Protein 4USL (pdb70)

Nearest PDB structures (foldseek):
  1juo-assembly1_A  TM=7.858E-01  e=6.262E-22  Homo sapiens
  5mra-assembly1_A  TM=7.494E-01  e=1.616E-20  Homo sapiens
  1gjy-assembly1_B  TM=7.623E-01  e=9.336E-20  Cricetulus griseus
  1k94-assembly1_B  TM=8.145E-01  e=3.346E-17  Homo sapiens
  1k95-assembly1_A  TM=8.035E-01  e=2.075E-15  Homo sapiens

Solvent-accessible surface area: 10512 Å² total; per-residue (Å²): 125,135,126,46,42,83,159,34,136,46,64,51,91,8,40,84,23,0,41,197,110,37,58,0,60,16,80,33,0,36,129,9,1,46,146,45,38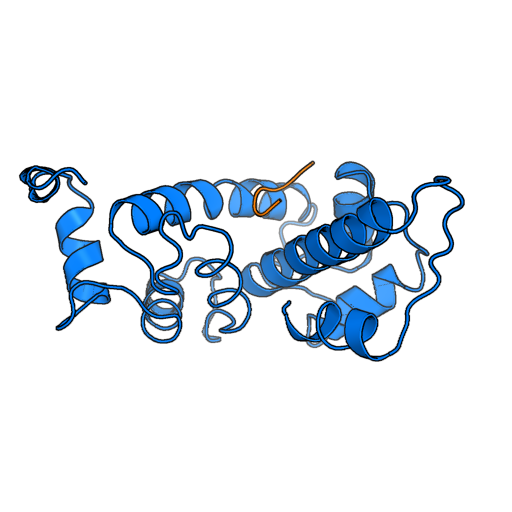,48,22,38,70,221,94,88,1,43,50,91,0,0,119,18,0,9,79,52,4,39,150,90,188,54,52,34,1,13,19,3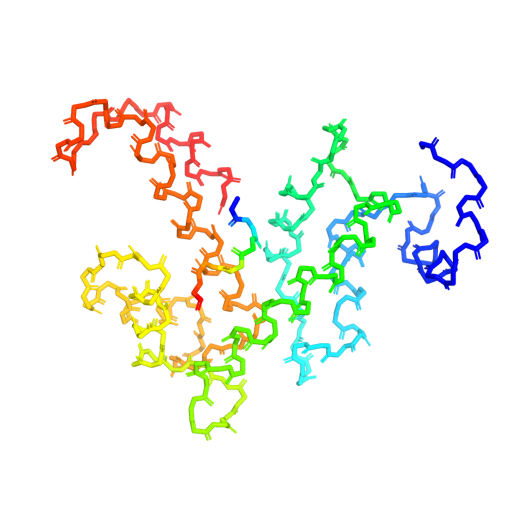3,10,0,82,36,0,45,56,0,4,89,21,3,68,131,14,2,102,66,27,8,109,96,210,65,46,26,0,24,16,115,13,0,69,142,0,2,72,74,31,47,20,186,61,57,86,124,28,3,58,60,38,0,126,154,27,25,146,100,2,94,0,32,2,1,18,0,0,3,1,3,1,60,23,101,20,52,52,10,17,70,129,163,79,14,126,72,162,124,54,94,24,140,67,89,160,116,46,94,65,120,10,52,145,74,56,62,42,105,35,60,55

InterPro domains:
  IPR002048 EF-hand domain [PF13499] (105-160)
  IPR002048 EF-hand domain [PF13833] (45-100)
  IPR002048 EF-hand domain [PS50222] (100-135)
  IPR002048 EF-hand domain [SM00054] (74-102)
  IPR002048 EF-hand domain [SM00054] (104-132)
  IPR011992 EF-hand domain pair [SSF47473] (33-197)
  IPR018247 EF-Hand 1, calcium-binding site [PS00018] (113-125)

B-factor: mean 27.56, std 10.33, range [14.31, 72.02]

Organism: Homo sapiens (NCBI:txid9606)

Structure (mmCIF, N/CA/C/O backbone):
data_4USL
#
_entry.id   4USL
#
_cell.length_a   52.369
_cell.length_b   111.580
_cell.length_c   60.479
_cell.angle_alpha   90.00
_cell.angle_beta   90.00
_cell.angle_gamma   90.00
#
_symmetry.space_group_name_H-M   'C 2 2 21'
#
loop_
_entity.id
_entity.type
_entity.pdbx_description
1 polymer SORCIN
2 polymer SORCIN
3 non-polymer 'CALCIUM ION'
4 non-polymer 'SULFATE ION'
5 non-polymer DI(HYDROXYETHYL)ETHER
6 water water
#
loop_
_atom_site.group_PDB
_atom_site.id
_atom_site.type_symbol
_atom_site.label_atom_id
_atom_site.label_alt_id
_atom_site.label_comp_id
_atom_site.label_asym_id
_atom_site.label_entity_id
_atom_site.label_seq_id
_atom_site.pdbx_PDB_ins_code
_atom_site.Cartn_x
_atom_site.Cartn_y
_atom_site.Cartn_z
_atom_site.occupancy
_atom_site.B_iso_or_equiv
_atom_site.auth_seq_id
_atom_site.auth_comp_id
_atom_site.auth_asym_id
_atom_site.auth_atom_id
_atom_site.pdbx_PDB_model_num
ATOM 1 N N . ALA A 1 26 ? 7.434 14.075 -44.516 1.00 47.06 26 ALA A N 1
ATOM 2 C CA . ALA A 1 26 ? 8.592 14.852 -45.076 1.00 44.70 26 ALA A CA 1
ATOM 3 C C . ALA A 1 26 ? 9.496 13.980 -45.947 1.00 42.75 26 ALA A C 1
ATOM 4 O O . ALA A 1 26 ? 9.753 14.306 -47.104 1.00 44.46 26 ALA A O 1
ATOM 6 N N . PHE A 1 27 ? 9.980 12.880 -45.368 1.00 40.40 27 PHE A N 1
ATOM 7 C CA . PHE A 1 27 ? 10.917 11.962 -46.025 1.00 38.07 27 PHE A CA 1
ATOM 8 C C . PHE A 1 27 ? 10.348 10.533 -46.014 1.00 39.81 27 PHE A C 1
ATOM 9 O O . PHE A 1 27 ? 10.614 9.765 -45.081 1.00 40.18 27 PHE A O 1
ATOM 17 N N . PRO A 1 28 ? 9.556 10.170 -47.047 1.00 40.55 28 PRO A N 1
ATOM 18 C CA . PRO A 1 28 ? 8.869 8.856 -47.063 1.00 39.97 28 PRO A CA 1
ATOM 19 C C . PRO A 1 28 ? 9.792 7.628 -46.908 1.00 39.35 28 PRO A C 1
ATOM 20 O O . PRO A 1 28 ? 9.373 6.601 -46.361 1.00 37.63 28 PRO A O 1
ATOM 24 N N . GLY A 1 29 ? 11.043 7.745 -47.344 1.00 36.00 29 GLY A N 1
ATOM 25 C CA . GLY A 1 29 ? 12.021 6.676 -47.171 1.00 35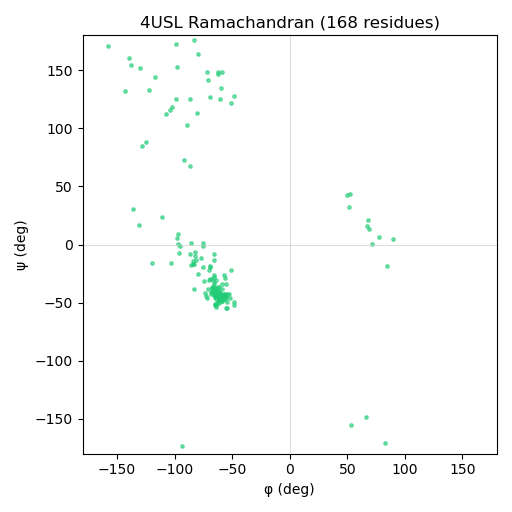.79 29 GLY A CA 1
ATOM 26 C C . GLY A 1 29 ? 12.590 6.523 -45.766 1.00 37.46 29 GLY A C 1
ATOM 27 O O . GLY A 1 29 ? 13.448 5.661 -45.541 1.00 35.46 29 GLY A O 1
ATOM 28 N N . GLN A 1 30 ? 12.128 7.353 -44.820 1.00 38.99 30 GLN A N 1
ATOM 29 C CA . GLN A 1 30 ? 12.574 7.249 -43.415 1.00 41.29 30 GLN A CA 1
ATOM 30 C C . GLN A 1 30 ? 12.144 5.966 -42.711 1.00 43.56 30 GLN A C 1
ATOM 31 O O . GLN A 1 30 ? 12.599 5.681 -41.598 1.00 46.03 30 GLN A O 1
ATOM 37 N N . THR A 1 31 ? 11.290 5.183 -43.368 1.00 43.66 31 THR A N 1
ATOM 38 C CA . THR A 1 31 ? 11.001 3.821 -42.927 1.00 43.38 31 THR A CA 1
ATOM 39 C C . THR A 1 31 ? 12.275 2.974 -42.690 1.00 46.36 31 THR A C 1
ATOM 40 O O . THR A 1 31 ? 12.239 2.001 -41.938 1.00 47.14 31 THR A O 1
ATOM 44 N N . GLN A 1 32 ? 13.398 3.356 -43.303 1.00 46.92 32 GLN A N 1
ATOM 45 C CA . GLN A 1 32 ? 14.669 2.627 -43.145 1.00 47.68 32 GLN A CA 1
ATOM 46 C C . GLN A 1 32 ? 15.470 3.032 -41.900 1.00 43.86 32 GLN A C 1
ATOM 47 O O . GLN A 1 32 ? 16.412 2.337 -41.509 1.00 39.89 32 GLN A O 1
ATOM 53 N N . ASP A 1 33 ? 15.100 4.154 -41.284 1.00 38.31 33 ASP A N 1
ATOM 54 C CA . ASP A 1 33 ? 15.699 4.573 -40.015 1.00 35.08 33 ASP A CA 1
ATOM 55 C C . ASP A 1 33 ? 15.459 3.493 -38.932 1.00 34.93 33 ASP A C 1
ATOM 56 O O . ASP A 1 33 ? 14.347 2.992 -38.809 1.00 32.91 33 ASP A O 1
ATOM 61 N N . PRO A 1 34 ? 16.493 3.132 -38.149 1.00 35.18 34 PRO A N 1
ATOM 62 C CA . PRO A 1 34 ? 16.330 2.099 -37.106 1.00 34.32 34 PRO A CA 1
ATOM 63 C C . PRO A 1 34 ? 15.251 2.367 -36.048 1.00 32.89 34 PRO A C 1
ATOM 64 O O . PRO A 1 34 ? 14.741 1.418 -35.473 1.00 34.04 34 PRO A O 1
ATOM 68 N N . LEU A 1 35 ? 14.929 3.641 -35.794 1.00 29.49 35 LEU A N 1
ATOM 69 C CA . LEU A 1 35 ? 13.920 4.040 -34.796 1.00 25.39 35 LEU A CA 1
ATOM 70 C C . LEU A 1 35 ? 12.503 3.941 -35.341 1.00 22.96 35 LEU A C 1
ATOM 71 O O . LEU A 1 35 ? 11.528 4.035 -34.587 1.00 21.93 35 LEU A O 1
ATOM 76 N N . TYR A 1 36 ? 12.375 3.799 -36.655 1.00 21.23 36 TYR A N 1
ATOM 77 C CA . TYR A 1 36 ? 11.080 3.863 -37.258 1.00 20.64 36 TYR A CA 1
ATOM 78 C C . TYR A 1 36 ? 10.116 2.801 -36.715 1.00 19.67 36 TYR A C 1
ATOM 79 O O . TYR A 1 36 ? 8.970 3.113 -36.448 1.00 18.64 36 TYR A O 1
ATOM 88 N N . GLY A 1 37 ? 10.570 1.550 -36.569 1.00 20.48 37 GLY A N 1
ATOM 89 C CA . GLY A 1 37 ? 9.658 0.515 -36.078 1.00 19.05 37 GLY A CA 1
ATOM 90 C C . GLY A 1 37 ? 9.029 0.823 -34.715 1.00 17.26 37 GLY A C 1
ATOM 91 O O . GLY A 1 37 ? 7.839 0.611 -34.464 1.00 18.69 37 GLY A O 1
ATOM 92 N N . TYR A 1 38 ? 9.862 1.332 -33.821 1.00 18.35 38 TYR A N 1
ATOM 93 C CA . TYR A 1 38 ? 9.470 1.692 -32.478 1.00 17.96 38 TYR A CA 1
ATOM 94 C C . TYR A 1 38 ? 8.477 2.843 -32.566 1.00 17.02 38 TYR A C 1
ATOM 95 O O . TYR A 1 38 ? 7.371 2.779 -31.984 1.00 15.71 38 TYR A O 1
ATOM 104 N N . PHE A 1 39 ? 8.848 3.890 -33.312 1.00 17.51 39 PHE A N 1
ATOM 105 C CA . PHE A 1 39 ? 7.902 4.989 -33.578 1.00 16.06 39 PHE A CA 1
ATOM 106 C C . PHE A 1 39 ? 6.536 4.466 -34.041 1.00 16.01 39 PHE A C 1
ATOM 107 O O . PHE A 1 39 ? 5.476 4.849 -33.513 1.00 14.91 39 PHE A O 1
ATOM 115 N N . ALA A 1 40 ? 6.546 3.613 -35.063 1.00 16.77 40 ALA A N 1
ATOM 116 C CA . ALA A 1 40 ? 5.286 3.134 -35.642 1.00 16.52 40 ALA A CA 1
ATOM 117 C C . ALA A 1 40 ? 4.428 2.334 -34.645 1.00 15.90 40 ALA A C 1
ATOM 118 O O . ALA A 1 40 ? 3.211 2.445 -34.660 1.00 16.03 40 ALA A O 1
ATOM 120 N N . ALA A 1 41 ? 5.065 1.548 -33.783 1.00 16.15 41 ALA A N 1
ATOM 121 C CA . ALA A 1 41 ? 4.350 0.794 -32.758 1.00 16.61 41 ALA A CA 1
ATOM 122 C C . ALA A 1 41 ? 3.670 1.696 -31.737 1.00 16.19 41 ALA A C 1
ATOM 123 O O . ALA A 1 41 ? 2.536 1.446 -31.302 1.00 18.37 41 ALA A O 1
ATOM 125 N N . VAL A 1 42 ? 4.378 2.751 -31.360 1.00 16.31 42 VAL A N 1
ATOM 126 C CA . VAL A 1 42 ? 3.838 3.731 -30.423 1.00 16.59 42 VAL A CA 1
ATOM 127 C C . VAL A 1 42 ? 2.700 4.513 -31.069 1.00 16.84 42 VAL A C 1
ATOM 128 O O . VAL A 1 42 ? 1.651 4.776 -30.436 1.00 17.93 42 VAL A O 1
ATOM 132 N N . ALA A 1 43 ? 2.897 4.892 -32.328 1.00 15.86 43 ALA A N 1
ATOM 133 C CA . ALA A 1 43 ? 1.923 5.713 -33.062 1.00 16.81 43 ALA A CA 1
ATOM 134 C C . ALA A 1 43 ? 0.630 4.991 -33.341 1.00 17.94 43 ALA A C 1
ATOM 135 O O . ALA A 1 43 ? -0.414 5.578 -33.306 1.00 18.32 43 ALA A O 1
ATOM 137 N N . GLY A 1 44 ? 0.714 3.709 -33.634 1.00 20.18 44 GLY A N 1
ATOM 138 C CA . GLY A 1 44 ? -0.487 2.950 -33.903 1.00 22.01 44 GLY A CA 1
ATOM 139 C C . GLY A 1 44 ? -1.189 3.396 -35.175 1.00 23.51 44 GLY A C 1
ATOM 140 O O . GLY A 1 44 ? -0.550 3.880 -36.121 1.00 21.39 44 GLY A O 1
ATOM 141 N N . GLN A 1 45 ? -2.515 3.273 -35.153 1.00 28.29 45 GLN A N 1
ATOM 142 C CA . GLN A 1 45 ? -3.364 3.299 -36.362 1.00 31.70 45 GLN A CA 1
ATOM 143 C C . GLN A 1 45 ? -3.269 4.554 -37.221 1.00 30.32 45 GLN A C 1
ATOM 144 O O . GLN A 1 45 ? -3.209 4.451 -38.445 1.00 30.45 45 GLN A O 1
ATOM 150 N N . ASP A 1 46 ? -3.263 5.731 -36.597 1.00 29.55 46 ASP A N 1
ATOM 151 C CA . ASP A 1 46 ? -3.209 6.982 -37.371 1.00 27.62 46 ASP A CA 1
ATOM 152 C C . ASP A 1 46 ? -1.812 7.458 -37.766 1.00 26.18 46 ASP A C 1
ATOM 153 O O . ASP A 1 46 ? -1.681 8.488 -38.406 1.00 26.58 46 ASP A O 1
ATOM 158 N N . GLY A 1 47 ? -0.771 6.705 -37.404 1.00 22.86 47 GLY A N 1
ATOM 159 C CA . GLY A 1 47 ? 0.595 7.024 -37.768 1.00 20.53 47 GLY A CA 1
ATOM 160 C C . GLY A 1 47 ? 1.175 8.278 -37.086 1.00 20.00 47 GLY A C 1
ATOM 161 O O . GLY A 1 47 ? 2.196 8.816 -37.517 1.00 20.59 47 GLY A O 1
ATOM 162 N N . GLN A 1 48 ? 0.494 8.762 -36.049 1.00 19.37 48 GLN A N 1
ATOM 163 C CA . GLN A 1 48 ? 0.947 9.919 -35.264 1.00 19.84 48 GLN A CA 1
ATOM 164 C C . GLN A 1 48 ? 0.903 9.563 -33.792 1.00 18.64 48 GLN A C 1
ATOM 165 O O . GLN A 1 48 ? 0.064 8.756 -33.354 1.00 17.28 48 GLN A O 1
ATOM 171 N N . ILE A 1 49 ? 1.770 10.206 -33.023 1.00 17.04 49 ILE A N 1
ATOM 172 C CA . ILE A 1 49 ? 1.812 9.974 -31.573 1.00 16.41 49 ILE A CA 1
ATOM 173 C C . ILE A 1 49 ? 1.044 11.095 -30.884 1.00 16.09 49 ILE A C 1
ATOM 174 O O . ILE A 1 49 ? 1.363 12.274 -31.063 1.00 19.05 49 ILE A O 1
ATOM 179 N N . ASP A 1 50 ? 0.061 10.730 -30.068 1.00 17.06 50 ASP A N 1
ATOM 180 C CA . ASP A 1 50 ? -0.604 11.709 -29.173 1.00 16.85 50 ASP A CA 1
ATOM 181 C C . ASP A 1 50 ? -0.014 11.617 -27.765 1.00 17.70 50 ASP A C 1
ATOM 182 O O . ASP A 1 50 ? 0.794 10.723 -27.485 1.00 16.47 50 ASP A O 1
ATOM 187 N N . ALA A 1 51 ? -0.386 12.534 -26.866 1.00 17.95 51 ALA A N 1
ATOM 188 C CA . ALA A 1 51 ? 0.282 12.576 -25.565 1.00 18.62 51 ALA A CA 1
ATOM 189 C C . ALA A 1 51 ? 0.004 11.330 -24.719 1.00 18.14 51 ALA A C 1
ATOM 190 O O . ALA A 1 51 ? 0.813 10.952 -23.900 1.00 17.13 51 ALA A O 1
ATOM 192 N N . ASP A 1 52 ? -1.129 10.680 -24.949 1.00 19.27 52 ASP A N 1
ATOM 193 C CA . ASP A 1 52 ? -1.484 9.472 -24.175 1.00 19.83 52 ASP A CA 1
ATOM 194 C C . ASP A 1 52 ? -0.607 8.335 -24.623 1.00 17.93 52 ASP A C 1
ATOM 195 O O . ASP A 1 52 ? -0.090 7.568 -23.798 1.00 16.46 52 ASP A O 1
ATOM 200 N N . GLU A 1 53 ? -0.447 8.208 -25.935 1.00 16.67 53 GLU A N 1
ATOM 201 C CA . GLU A 1 53 ? 0.492 7.228 -26.485 1.00 16.36 53 GLU A CA 1
ATOM 202 C C . GLU A 1 53 ? 1.929 7.474 -26.011 1.00 16.37 53 GLU A C 1
ATOM 203 O O . GLU A 1 53 ? 2.649 6.546 -25.654 1.00 16.52 53 GLU A O 1
ATOM 209 N N . LEU A 1 54 ? 2.353 8.743 -26.052 1.00 15.81 54 LEU A N 1
ATOM 210 C CA . LEU A 1 54 ? 3.658 9.125 -25.542 1.00 15.16 54 LEU A CA 1
ATOM 211 C C . LEU A 1 54 ? 3.844 8.781 -24.067 1.00 15.14 54 LEU A C 1
ATOM 212 O O . LEU A 1 54 ? 4.895 8.283 -23.690 1.00 15.12 54 LEU A O 1
ATOM 217 N N . GLN A 1 55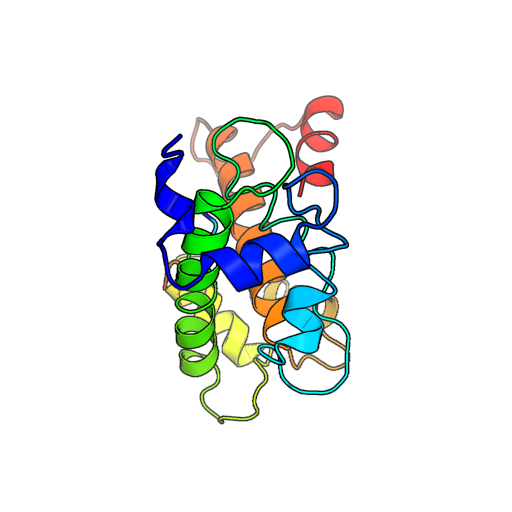 ? 2.830 9.063 -23.239 1.00 15.90 55 GLN A N 1
ATOM 218 C CA A GLN A 1 55 ? 2.843 8.736 -21.819 0.50 16.47 55 GLN A CA 1
ATOM 219 C CA B GLN A 1 55 ? 2.924 8.736 -21.823 0.50 15.95 55 GLN A CA 1
ATOM 220 C C . GLN A 1 55 ? 3.166 7.239 -21.628 1.00 16.47 55 GLN A C 1
ATOM 221 O O . GLN A 1 55 ? 4.076 6.855 -20.870 1.00 16.66 55 GLN A O 1
ATOM 232 N N . ARG A 1 56 ? 2.410 6.407 -22.330 1.00 18.26 56 ARG A N 1
ATOM 233 C CA . ARG A 1 56 ? 2.593 4.967 -22.231 1.00 19.78 56 ARG A CA 1
ATOM 234 C C . ARG A 1 56 ? 4.034 4.602 -22.652 1.00 18.00 56 ARG A C 1
ATOM 235 O O . ARG A 1 56 ? 4.731 3.869 -21.979 1.00 18.78 56 ARG A O 1
ATOM 243 N N . CYS A 1 57 ? 4.481 5.153 -23.772 1.00 17.66 57 CYS A N 1
ATOM 244 C CA . CYS A 1 57 ? 5.841 4.924 -24.274 1.00 17.14 57 CYS A CA 1
ATOM 245 C C . CYS A 1 57 ? 6.936 5.259 -23.257 1.00 17.17 57 CYS A C 1
ATOM 246 O O . CYS A 1 57 ? 7.823 4.466 -22.932 1.00 17.50 57 CYS A O 1
ATOM 249 N N . LEU A 1 58 ? 6.898 6.483 -22.747 1.00 17.00 58 LEU A N 1
ATOM 250 C CA . LEU A 1 58 ? 7.924 6.918 -21.840 1.00 16.12 58 LEU A CA 1
ATOM 251 C C . LEU A 1 58 ? 7.865 6.214 -20.500 1.00 16.10 58 LEU A C 1
ATOM 252 O O . LEU A 1 58 ? 8.911 6.009 -19.865 1.00 17.65 58 LEU A O 1
ATOM 257 N N . THR A 1 59 ? 6.672 5.808 -20.081 1.00 18.27 59 THR A N 1
ATOM 258 C CA . THR A 1 59 ? 6.504 5.008 -18.851 1.00 19.15 59 THR A CA 1
ATOM 259 C C . THR A 1 59 ? 7.189 3.646 -19.051 1.00 20.64 59 THR A C 1
ATOM 260 O O . THR A 1 59 ? 8.027 3.243 -18.245 1.00 20.92 59 THR A O 1
ATOM 264 N N . GLN A 1 60 ? 6.852 2.972 -20.142 1.00 23.54 60 GLN A N 1
ATOM 265 C CA . GLN A 1 60 ? 7.338 1.604 -20.394 1.00 26.01 60 GLN A CA 1
ATOM 266 C C . GLN A 1 60 ? 8.806 1.614 -20.837 1.00 26.41 60 GLN A C 1
ATOM 267 O O . GLN A 1 60 ? 9.506 0.591 -20.738 1.00 27.90 60 GLN A O 1
ATOM 273 N N . SER A 1 61 ? 9.298 2.760 -21.302 1.00 24.83 61 SER A N 1
ATOM 274 C CA . SER A 1 61 ? 10.738 2.932 -21.559 1.00 26.67 61 SER A CA 1
ATOM 275 C C . SER A 1 61 ? 11.561 2.956 -20.268 1.00 28.64 61 SER A C 1
ATOM 276 O O . SER A 1 61 ? 12.782 2.802 -20.309 1.00 28.86 61 SER A O 1
ATOM 279 N N . GLY A 1 62 ? 10.905 3.217 -19.136 1.00 29.18 62 GLY A N 1
ATOM 280 C CA . GLY A 1 62 ? 11.580 3.306 -17.830 1.00 31.12 62 GLY A CA 1
ATOM 281 C C . GLY A 1 62 ? 12.461 4.524 -17.568 1.00 36.96 62 GLY A C 1
ATOM 282 O O . GLY A 1 62 ? 13.031 4.639 -16.479 1.00 36.11 62 GLY A O 1
ATOM 283 N N . ILE A 1 63 ? 12.572 5.447 -18.525 1.00 40.31 63 ILE A N 1
ATOM 284 C CA . ILE A 1 63 ? 13.603 6.506 -18.436 1.00 43.54 63 ILE A CA 1
ATOM 285 C C . ILE A 1 63 ? 13.539 7.306 -17.142 1.00 45.02 63 ILE A C 1
ATOM 286 O O . ILE A 1 63 ? 14.568 7.733 -16.632 1.00 49.47 63 ILE A O 1
ATOM 291 N N . ALA A 1 64 ? 12.335 7.514 -16.622 1.00 46.61 64 ALA A N 1
ATOM 292 C CA . ALA A 1 64 ? 12.162 8.227 -15.366 1.00 48.37 64 ALA A CA 1
ATOM 293 C C . ALA A 1 64 ? 12.493 7.350 -14.154 1.00 49.71 64 ALA A C 1
ATOM 294 O O . ALA A 1 64 ? 12.588 7.858 -13.037 1.00 50.83 64 ALA A O 1
ATOM 296 N N . GLY A 1 65 ? 12.652 6.046 -14.380 1.00 49.74 65 GLY A N 1
ATOM 297 C CA . GLY A 1 65 ? 12.930 5.090 -13.311 1.00 54.83 65 GLY A CA 1
ATOM 298 C C . GLY A 1 65 ? 11.644 4.678 -12.629 1.00 57.65 65 GLY A C 1
ATOM 299 O O . GLY A 1 65 ? 10.557 4.984 -13.115 1.00 62.63 65 GLY A O 1
ATOM 300 N N . GLY A 1 66 ? 11.766 3.959 -11.518 1.00 59.14 66 GLY A N 1
ATOM 301 C CA . GLY A 1 66 ? 10.623 3.629 -10.656 1.00 60.02 66 GLY A CA 1
ATOM 302 C C . GLY A 1 66 ? 9.427 2.964 -11.323 1.00 58.37 66 GLY A C 1
ATOM 303 O O . GLY A 1 66 ? 9.556 2.313 -12.366 1.00 56.48 66 GLY A O 1
ATOM 304 N N . TYR A 1 67 ? 8.260 3.130 -10.703 1.00 55.0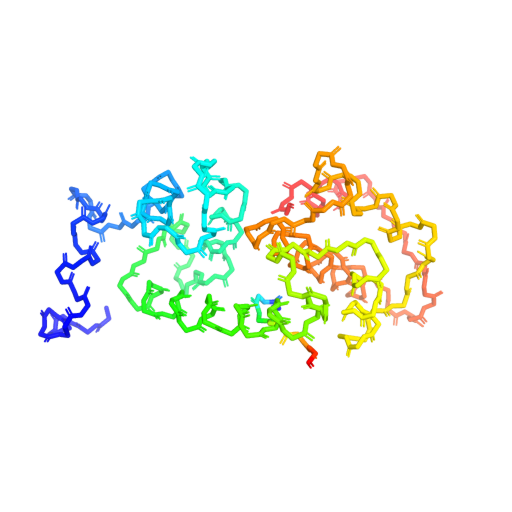8 67 TYR A N 1
ATOM 305 C CA . TYR A 1 67 ? 7.023 2.523 -11.190 1.00 53.26 67 TYR A CA 1
ATOM 306 C C . TYR A 1 67 ? 5.927 3.539 -11.545 1.00 51.41 67 TYR A C 1
ATOM 307 O O . TYR A 1 67 ? 4.972 3.197 -12.247 1.00 53.99 67 TYR A O 1
ATOM 316 N N . LYS A 1 68 ? 6.063 4.7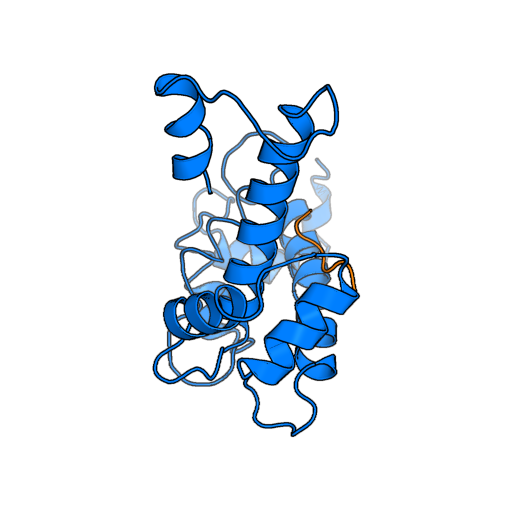81 -11.081 1.00 48.55 68 LYS A N 1
ATOM 317 C CA . LYS A 1 68 ? 5.064 5.812 -11.372 1.00 43.44 68 LYS A CA 1
ATOM 318 C C . LYS A 1 68 ? 4.981 6.077 -12.867 1.00 37.58 68 LYS A C 1
ATOM 319 O O . LYS A 1 68 ? 5.979 5.958 -13.567 1.00 37.43 68 LYS A O 1
ATOM 325 N N . PRO A 1 69 ? 3.789 6.438 -13.364 1.00 32.97 69 PRO A N 1
ATOM 326 C CA . PRO A 1 69 ? 3.693 6.850 -14.758 1.00 28.20 69 PRO A CA 1
ATOM 327 C C . PRO A 1 69 ? 4.597 8.063 -15.046 1.00 26.25 69 PRO A C 1
ATOM 328 O O . PRO A 1 69 ? 4.848 8.884 -14.152 1.00 25.79 69 PRO A O 1
ATOM 332 N N . PHE A 1 70 ? 5.107 8.146 -16.271 1.00 21.96 70 PHE A N 1
ATOM 333 C CA . PHE A 1 70 ? 5.814 9.338 -16.711 1.00 19.06 70 PHE A CA 1
ATOM 334 C C . PHE A 1 70 ? 4.761 10.434 -16.820 1.00 18.95 70 PHE A C 1
ATOM 335 O O . PHE A 1 70 ? 3.802 10.249 -17.514 1.00 19.23 70 PHE A O 1
ATOM 343 N N . ASN A 1 71 ? 4.979 11.582 -16.184 1.00 17.88 71 ASN A N 1
ATOM 344 C CA . ASN A 1 71 ? 3.963 12.650 -16.070 1.00 20.80 71 ASN A CA 1
ATOM 345 C C . ASN A 1 71 ? 3.364 13.013 -17.426 1.00 18.29 71 ASN A C 1
ATOM 346 O O . ASN A 1 71 ? 4.113 13.349 -18.357 1.00 16.82 71 ASN A O 1
ATOM 351 N N . LEU A 1 72 ? 2.041 12.891 -17.553 1.00 18.74 72 LEU A N 1
ATOM 352 C CA . LEU A 1 72 ? 1.325 13.268 -18.784 1.00 17.37 72 LEU A CA 1
ATOM 353 C C . LEU A 1 72 ? 1.522 14.735 -19.145 1.00 17.27 72 LEU A C 1
ATOM 354 O O . LEU A 1 72 ? 1.632 15.076 -20.310 1.00 16.32 72 LEU A O 1
ATOM 359 N N . GLU A 1 73 ? 1.550 15.620 -18.154 1.00 18.34 73 GLU A N 1
ATOM 360 C CA A GLU A 1 73 ? 1.807 17.020 -18.463 0.50 18.36 73 GLU A CA 1
ATOM 361 C CA B GLU A 1 73 ? 1.864 17.028 -18.384 0.50 19.03 73 GLU A CA 1
ATOM 362 C C . GLU A 1 73 ? 3.177 17.231 -19.142 1.00 17.94 73 GLU A C 1
ATOM 363 O O . GLU A 1 73 ? 3.281 18.054 -20.038 1.00 17.04 73 GLU A O 1
ATOM 374 N N . THR A 1 74 ? 4.220 16.503 -18.734 1.00 18.16 74 THR A N 1
ATOM 375 C CA . THR A 1 74 ? 5.485 16.562 -19.436 1.00 17.40 74 THR A CA 1
ATOM 376 C C . THR A 1 74 ? 5.337 16.105 -20.902 1.00 16.39 74 THR A C 1
ATOM 377 O O . THR A 1 74 ? 5.889 16.710 -21.816 1.00 16.00 74 THR A O 1
ATOM 381 N N . CYS A 1 75 ? 4.567 15.034 -21.126 1.00 15.02 75 CYS A N 1
ATOM 382 C CA . CYS A 1 75 ? 4.293 14.551 -22.487 1.00 14.95 75 CYS A CA 1
ATOM 383 C C . CYS A 1 75 ? 3.550 15.601 -23.344 1.00 14.86 75 CYS A C 1
ATOM 384 O O . CYS A 1 75 ? 3.889 15.826 -24.514 1.00 14.99 75 CYS A O 1
ATOM 387 N N . ARG A 1 76 ? 2.595 16.276 -22.736 1.00 14.76 76 ARG A N 1
ATOM 388 C CA . ARG A 1 76 ? 1.821 17.297 -23.451 1.00 16.30 76 ARG A CA 1
ATOM 389 C C . ARG A 1 76 ? 2.701 18.484 -23.807 1.00 16.61 76 ARG A C 1
ATOM 390 O O . ARG A 1 76 ? 2.575 19.020 -24.909 1.00 17.97 76 ARG A O 1
ATOM 398 N N . LEU A 1 77 ? 3.575 18.886 -22.887 1.00 17.84 77 LEU A N 1
ATOM 399 C CA . LEU A 1 77 ? 4.529 19.986 -23.149 1.00 19.86 77 LEU A CA 1
ATOM 400 C C . LEU A 1 77 ? 5.484 19.624 -24.280 1.00 18.82 77 LEU A C 1
ATOM 401 O O . LEU A 1 77 ? 5.755 20.450 -25.186 1.00 20.21 77 LEU A O 1
ATOM 406 N N . MET A 1 78 ? 5.971 18.378 -24.274 1.00 18.48 78 MET A N 1
ATOM 407 C CA A MET A 1 78 ? 6.892 17.921 -25.312 0.50 19.39 78 MET A CA 1
ATOM 408 C CA B MET A 1 78 ? 6.906 17.923 -25.304 0.50 20.93 78 MET A CA 1
ATOM 409 C C . MET A 1 78 ? 6.255 17.853 -26.693 1.00 19.82 78 MET A C 1
ATOM 410 O O . MET A 1 78 ? 6.860 18.300 -27.676 1.00 20.19 78 MET A O 1
ATOM 419 N N . VAL A 1 79 ? 5.050 17.287 -26.786 1.00 18.28 79 VAL A N 1
ATOM 420 C CA . VAL A 1 79 ? 4.305 17.223 -28.050 1.00 19.18 79 VAL A CA 1
ATOM 421 C C . VAL A 1 79 ? 4.108 18.651 -28.595 1.00 21.47 79 VAL A C 1
ATOM 422 O O . VAL A 1 79 ? 4.322 18.911 -29.794 1.00 21.53 79 VAL A O 1
ATOM 426 N N . SER A 1 80 ? 3.764 19.567 -27.704 1.00 20.56 80 SER A N 1
ATOM 427 C CA A SER A 1 80 ? 3.473 20.942 -28.106 0.50 22.44 80 SER A CA 1
ATOM 428 C CA B SER A 1 80 ? 3.467 20.949 -28.088 0.50 22.39 80 SER A CA 1
ATOM 429 C C . SER A 1 80 ? 4.724 21.666 -28.574 1.00 22.03 80 SER A C 1
ATOM 430 O O . SER A 1 80 ? 4.719 22.340 -29.625 1.00 23.72 80 SER A O 1
ATOM 435 N N . MET A 1 81 ? 5.791 21.520 -27.822 1.00 22.36 81 MET A N 1
ATOM 436 C CA . MET A 1 81 ? 6.981 22.283 -28.088 1.00 25.46 81 MET A CA 1
ATOM 437 C C . MET A 1 81 ? 7.847 21.775 -29.205 1.00 23.19 81 MET A C 1
ATOM 438 O O . MET A 1 81 ? 8.532 22.575 -29.819 1.00 21.90 81 MET A O 1
ATOM 443 N N . LEU A 1 82 ? 7.768 20.478 -29.499 1.00 19.53 82 LEU A N 1
ATOM 444 C CA . LEU A 1 82 ? 8.478 19.895 -30.627 1.00 17.94 82 LEU A CA 1
ATOM 445 C C . LEU A 1 82 ? 7.736 19.954 -31.959 1.00 16.95 82 LEU A C 1
ATOM 446 O O . LEU A 1 82 ? 8.301 19.620 -33.014 1.00 17.04 82 LEU A O 1
ATOM 451 N N . ASP A 1 83 ? 6.483 20.371 -31.914 1.00 18.09 83 ASP A N 1
ATOM 452 C CA . ASP A 1 83 ? 5.584 20.339 -33.068 1.00 18.43 83 ASP A CA 1
ATOM 453 C C . ASP A 1 83 ? 6.160 21.220 -34.200 1.00 18.97 83 ASP A C 1
ATOM 454 O O . ASP A 1 83 ? 6.464 22.390 -33.961 1.00 18.94 83 ASP A O 1
ATOM 459 N N . ARG A 1 84 ? 6.322 20.646 -35.381 1.00 19.24 84 ARG A N 1
ATOM 460 C CA . ARG A 1 84 ? 6.905 21.368 -36.519 1.00 19.01 84 ARG A CA 1
ATOM 461 C C . ARG A 1 84 ? 5.890 21.806 -37.529 1.00 21.65 84 ARG A C 1
ATOM 462 O O . ARG A 1 84 ? 6.224 22.652 -38.372 1.00 21.06 84 ARG A O 1
ATOM 470 N N . ASP A 1 85 ? 4.680 21.246 -37.470 1.00 23.02 85 ASP A N 1
ATOM 471 C CA . ASP A 1 85 ? 3.702 21.423 -38.528 1.00 24.85 85 ASP A CA 1
ATOM 472 C C . ASP A 1 85 ? 2.342 21.838 -38.000 1.00 25.27 85 ASP A C 1
ATOM 473 O O . ASP A 1 85 ? 1.342 21.707 -38.703 1.00 29.26 85 ASP A O 1
ATOM 478 N N . MET A 1 86 ? 2.311 22.315 -36.764 1.00 27.04 86 MET A N 1
ATOM 479 C CA . MET A 1 86 ? 1.079 22.678 -36.080 1.00 29.25 86 MET A CA 1
ATOM 480 C C . MET A 1 86 ? 0.021 21.566 -36.124 1.00 29.54 86 MET A C 1
ATOM 481 O O . MET A 1 86 ? -1.167 21.858 -36.139 1.00 30.92 86 MET A O 1
ATOM 486 N N . SER A 1 87 ? 0.442 20.298 -36.129 1.00 26.94 87 SER A N 1
ATOM 487 C CA . SER A 1 87 ? -0.518 19.187 -36.151 1.00 24.39 87 SER A CA 1
ATOM 488 C C . SER A 1 87 ? -1.063 18.825 -34.773 1.00 25.46 87 SER A C 1
ATOM 489 O O . SER A 1 87 ? -2.057 18.122 -34.701 1.00 26.09 87 SER A O 1
ATOM 492 N N . GLY A 1 88 ? -0.402 19.264 -33.700 1.00 23.16 88 GLY A N 1
ATOM 493 C CA . GLY A 1 88 ? -0.773 18.918 -32.321 1.00 23.13 88 GLY A CA 1
ATOM 494 C C . GLY A 1 88 ? -0.574 17.443 -31.959 1.00 21.98 88 GLY A C 1
ATOM 495 O O . GLY A 1 88 ? -1.107 16.950 -30.954 1.00 23.32 88 GLY A O 1
ATOM 496 N N . THR A 1 89 ? 0.203 16.768 -32.796 1.00 21.61 89 THR A N 1
ATOM 497 C CA . THR A 1 89 ? 0.546 15.365 -32.654 1.00 21.32 89 THR A CA 1
ATOM 498 C C . THR A 1 89 ? 1.998 15.235 -33.032 1.00 20.31 89 THR A C 1
ATOM 499 O O . THR A 1 89 ? 2.528 16.083 -33.753 1.00 18.47 89 THR A O 1
ATOM 503 N N . MET A 1 90 ? 2.629 14.141 -32.608 1.00 18.84 90 MET A N 1
ATOM 504 C CA . MET A 1 90 ? 4.040 13.906 -32.845 1.00 18.39 90 MET A CA 1
ATOM 505 C C . MET A 1 90 ? 4.326 12.906 -33.979 1.00 18.86 90 MET A C 1
ATOM 506 O O . MET A 1 90 ? 3.950 11.711 -33.904 1.00 18.10 90 MET A O 1
ATOM 511 N N . GLY A 1 91 ? 5.005 13.364 -35.019 1.00 17.54 91 GLY A N 1
ATOM 512 C CA . GLY A 1 91 ? 5.423 12.493 -36.108 1.00 18.59 91 GLY A CA 1
ATOM 513 C C . GLY A 1 91 ? 6.811 11.947 -35.946 1.00 17.05 91 GLY A C 1
ATOM 514 O O . GLY A 1 91 ? 7.450 12.129 -34.907 1.00 16.98 91 GLY A O 1
ATOM 515 N N . PHE A 1 92 ? 7.313 11.249 -36.960 1.00 17.39 92 PHE A N 1
ATOM 516 C CA . PHE A 1 92 ? 8.552 10.551 -36.775 1.00 17.27 92 PHE A CA 1
ATOM 517 C C . PHE A 1 92 ? 9.762 11.484 -36.523 1.00 17.20 92 PHE A C 1
ATOM 518 O O . PHE A 1 92 ? 10.568 11.213 -35.677 1.00 18.27 92 PHE A O 1
ATOM 526 N N . ASN A 1 93 ? 9.914 12.563 -37.278 1.00 18.40 93 ASN A N 1
ATOM 527 C CA . ASN A 1 93 ? 11.070 13.450 -37.045 1.00 18.51 93 ASN A CA 1
ATOM 528 C C . ASN A 1 93 ? 11.000 14.144 -35.690 1.00 17.06 93 ASN A C 1
ATOM 529 O O . ASN A 1 93 ? 12.040 14.373 -35.058 1.00 17.62 93 ASN A O 1
ATOM 534 N N . GLU A 1 94 ? 9.775 14.457 -35.261 1.00 17.11 94 GLU A N 1
ATOM 535 C CA . GLU A 1 94 ? 9.523 15.044 -33.936 1.00 16.49 94 GLU A CA 1
ATOM 536 C C . GLU A 1 94 ? 9.861 14.033 -32.817 1.00 16.71 94 GLU A C 1
ATOM 537 O O . GLU A 1 94 ? 10.420 14.397 -31.777 1.00 17.26 94 GLU A O 1
ATOM 543 N N . PHE A 1 95 ? 9.545 12.759 -33.053 1.00 16.20 95 PHE A N 1
ATOM 544 C CA . PHE A 1 95 ? 9.872 11.674 -32.125 1.00 17.13 95 PHE A CA 1
ATOM 545 C C . PHE A 1 95 ? 11.353 11.431 -32.054 1.00 16.35 95 PHE A C 1
ATOM 546 O O . PHE A 1 95 ? 11.901 11.236 -30.981 1.00 16.17 95 PHE A O 1
ATOM 554 N N . LYS A 1 96 ? 12.030 11.482 -33.206 1.00 19.27 96 LYS A N 1
ATOM 555 C CA . LYS A 1 96 ? 13.485 11.436 -33.204 1.00 19.81 96 LYS A CA 1
ATOM 556 C C . LYS A 1 96 ? 14.109 12.560 -32.373 1.00 18.83 96 LYS A C 1
ATOM 557 O O . LYS A 1 96 ? 15.045 12.316 -31.590 1.00 18.33 96 LYS A O 1
ATOM 563 N N . GLU A 1 97 ? 13.588 13.779 -32.536 1.00 17.60 97 GLU A N 1
ATOM 564 C CA . GLU A 1 97 ? 14.104 14.903 -31.771 1.00 17.45 97 GLU A CA 1
ATOM 565 C C . GLU A 1 97 ? 13.809 14.728 -30.291 1.00 16.93 97 GLU A C 1
ATOM 566 O O . GLU A 1 97 ? 14.654 15.057 -29.441 1.00 16.98 97 GLU A O 1
ATOM 572 N N . LEU A 1 98 ? 12.640 14.171 -29.982 1.00 16.60 98 LEU A N 1
ATOM 573 C CA . LEU A 1 98 ? 12.238 13.971 -28.592 1.00 17.12 98 LEU A CA 1
ATOM 574 C C . LEU A 1 98 ? 13.346 13.234 -27.863 1.00 16.09 98 LEU A C 1
ATOM 575 O O . LEU A 1 98 ? 13.728 13.614 -26.756 1.00 15.76 98 LEU A O 1
ATOM 580 N N . TRP A 1 99 ? 13.886 12.169 -28.460 1.00 17.00 99 TRP A N 1
ATOM 581 C CA . TRP A 1 99 ? 14.901 11.393 -27.739 1.00 16.85 99 TRP A CA 1
ATOM 582 C C . TRP A 1 99 ? 16.180 12.145 -27.451 1.00 17.12 99 TRP A C 1
ATOM 583 O O . TRP A 1 99 ? 16.785 11.975 -26.381 1.00 17.94 99 TRP A O 1
ATOM 594 N N . ALA A 1 100 ? 16.592 12.972 -28.401 1.00 17.60 100 ALA A N 1
ATOM 595 C CA . ALA A 1 100 ? 17.755 13.836 -28.196 1.00 19.02 100 ALA A CA 1
ATOM 596 C C . ALA A 1 100 ? 17.490 14.835 -27.059 1.00 18.80 100 ALA A C 1
ATOM 597 O O . ALA A 1 100 ? 18.353 15.049 -26.198 1.00 19.69 100 ALA A O 1
ATOM 599 N N . VAL A 1 101 ? 16.298 15.417 -27.049 1.00 19.61 101 VAL A N 1
ATOM 600 C CA . VAL A 1 101 ? 15.879 16.339 -25.988 1.00 19.17 101 VAL A CA 1
ATOM 601 C C . VAL A 1 101 ? 15.828 15.646 -24.619 1.00 19.13 101 VAL A C 1
ATOM 602 O O . VAL A 1 101 ? 16.280 16.190 -23.610 1.00 18.56 101 VAL A O 1
ATOM 606 N N . LEU A 1 102 ? 15.272 14.442 -24.560 1.00 19.27 102 LEU A N 1
ATOM 607 C CA . LEU A 1 102 ? 15.241 13.709 -23.296 1.00 19.81 102 LEU A CA 1
ATOM 608 C C . LEU A 1 102 ? 16.647 13.380 -22.829 1.00 19.71 102 LEU A C 1
ATOM 609 O O . LEU A 1 102 ? 16.944 13.432 -21.631 1.00 20.39 102 LEU A O 1
ATOM 614 N N . ASN A 1 103 ? 17.530 13.036 -23.765 1.00 21.33 103 ASN A N 1
ATOM 615 C CA A ASN A 1 103 ? 18.907 12.740 -23.403 0.50 21.87 103 ASN A CA 1
ATOM 616 C CA B ASN A 1 103 ? 18.932 12.760 -23.436 0.50 22.40 103 ASN A CA 1
ATOM 617 C C . ASN A 1 103 ? 19.594 13.977 -22.812 1.00 21.25 103 ASN A C 1
ATOM 618 O O . ASN A 1 103 ? 20.337 13.878 -21.815 1.00 22.21 103 ASN A O 1
ATOM 627 N N . GLY A 1 104 ? 19.332 15.132 -23.398 1.00 21.00 104 GLY A N 1
ATOM 628 C CA . GLY A 1 104 ? 19.857 16.385 -22.868 1.00 21.77 104 GLY A CA 1
ATOM 629 C C . GLY A 1 104 ? 19.353 16.682 -21.463 1.00 20.90 104 GLY A C 1
ATOM 630 O O . GLY A 1 104 ? 20.137 17.047 -20.567 1.00 22.71 104 GLY A O 1
ATOM 631 N N . TRP A 1 105 ? 18.053 16.529 -21.248 1.00 20.34 105 TRP A N 1
ATOM 632 C CA . TRP A 1 105 ? 17.482 16.724 -19.917 1.00 19.97 105 TRP A CA 1
ATOM 633 C C . TRP A 1 105 ? 18.035 15.736 -18.909 1.00 22.29 105 TRP A C 1
ATOM 634 O O . TRP A 1 105 ? 18.259 16.084 -17.730 1.00 22.71 105 TRP A O 1
ATOM 645 N N . ARG A 1 106 ? 18.230 14.491 -19.334 1.00 22.43 106 ARG A N 1
ATOM 646 C CA . ARG A 1 106 ? 18.777 13.476 -18.419 1.00 24.67 106 ARG A CA 1
ATOM 647 C C . ARG A 1 106 ? 20.169 13.899 -17.930 1.00 24.40 106 ARG A C 1
ATOM 648 O O . ARG A 1 106 ? 20.468 13.825 -16.735 1.00 25.35 106 ARG A O 1
ATOM 656 N N . GLN A 1 107 ? 20.997 14.362 -18.847 1.00 25.87 107 GLN A N 1
ATOM 657 C CA . GLN A 1 107 ? 22.319 14.856 -18.480 1.00 28.11 107 GLN A CA 1
ATOM 658 C C . GLN A 1 107 ? 22.239 16.052 -17.520 1.00 27.79 107 GLN A C 1
ATOM 659 O O . GLN A 1 107 ? 23.018 16.153 -16.565 1.00 28.52 107 GLN A O 1
ATOM 665 N N . HIS A 1 108 ? 21.313 16.958 -17.804 1.00 25.01 108 HIS A N 1
ATOM 666 C CA . HIS A 1 108 ? 21.118 18.146 -16.984 1.00 24.62 108 HIS A CA 1
ATOM 667 C C . HIS A 1 108 ? 20.652 17.741 -15.585 1.00 24.21 108 HIS A C 1
ATOM 668 O O . HIS A 1 108 ? 21.179 18.244 -14.601 1.00 25.20 108 HIS A O 1
ATOM 675 N N . PHE A 1 109 ? 19.736 16.777 -15.516 1.00 23.25 109 PHE A N 1
ATOM 676 C CA . PHE A 1 109 ? 19.207 16.249 -14.238 1.00 23.05 109 PHE A CA 1
ATOM 677 C C . PHE A 1 109 ? 20.290 15.565 -13.403 1.00 24.61 109 PHE A C 1
ATOM 678 O O . PHE A 1 109 ? 20.476 15.892 -12.224 1.00 26.20 109 PHE A O 1
ATOM 686 N N . ILE A 1 110 ? 20.983 14.608 -14.015 1.00 25.77 110 ILE A N 1
ATOM 687 C CA . ILE A 1 110 ? 22.066 13.897 -13.356 1.00 26.73 110 ILE A CA 1
ATOM 688 C C . ILE A 1 110 ? 23.062 14.918 -12.790 1.00 27.14 110 ILE A C 1
ATOM 689 O O . ILE A 1 110 ? 23.498 14.798 -11.632 1.00 28.36 110 ILE A O 1
ATOM 694 N N . SER A 1 111 ? 23.366 15.944 -13.576 1.00 27.28 111 SER A N 1
ATOM 695 C CA . SER A 1 111 ? 24.371 16.934 -13.176 1.00 28.55 111 SER A CA 1
ATOM 696 C C . SER A 1 111 ? 24.018 17.801 -11.966 1.00 28.08 111 SER A C 1
ATOM 697 O O . SER A 1 111 ? 24.925 18.317 -11.284 1.00 27.87 111 SER A O 1
ATOM 700 N N . PHE A 1 112 ? 22.734 18.024 -11.727 1.00 26.83 112 PHE A N 1
ATOM 701 C CA . PHE A 1 112 ? 22.322 18.782 -10.535 1.00 25.61 112 PHE A CA 1
ATOM 702 C C . PHE A 1 112 ? 21.932 17.906 -9.352 1.00 25.89 112 PHE A C 1
ATOM 703 O O . PHE A 1 112 ? 21.781 18.409 -8.236 1.00 23.61 112 PHE A O 1
ATOM 711 N N . ASP A 1 113 ? 21.868 16.589 -9.587 1.00 26.12 113 ASP A N 1
ATOM 712 C CA . ASP A 1 113 ? 21.614 15.595 -8.557 1.00 28.95 113 ASP A CA 1
ATOM 713 C C . ASP A 1 113 ? 22.934 15.210 -7.913 1.00 31.42 113 ASP A C 1
ATOM 714 O O . ASP A 1 113 ? 23.394 14.077 -8.052 1.00 31.59 113 ASP A O 1
ATOM 719 N N . THR A 1 114 ? 23.534 16.157 -7.201 1.00 31.44 114 THR A N 1
ATOM 720 C CA . THR A 1 114 ? 24.906 16.011 -6.729 1.00 32.80 114 THR A CA 1
ATOM 721 C C . THR A 1 114 ? 25.091 14.969 -5.638 1.00 33.29 114 THR A C 1
ATOM 722 O O . THR A 1 114 ? 26.206 14.511 -5.433 1.00 33.82 114 THR A O 1
ATOM 726 N N . ASP A 1 115 ? 24.023 14.562 -4.959 1.00 34.49 115 ASP A N 1
ATOM 727 C CA . ASP A 1 115 ? 24.129 13.441 -4.011 1.00 34.51 115 ASP A CA 1
ATOM 728 C C . ASP A 1 115 ? 23.687 12.101 -4.642 1.00 37.17 115 ASP A C 1
ATOM 729 O O . ASP A 1 115 ? 23.542 11.096 -3.946 1.00 37.05 115 ASP A O 1
ATOM 734 N N . ARG A 1 116 ? 23.469 12.097 -5.959 1.00 36.63 116 ARG A N 1
ATOM 735 C CA . ARG A 1 116 ? 23.072 10.887 -6.698 1.00 36.87 116 ARG A CA 1
ATOM 736 C C . ARG A 1 116 ? 21.895 10.111 -6.078 1.00 35.09 116 ARG A C 1
ATOM 737 O O . ARG A 1 116 ? 21.901 8.884 -6.038 1.00 36.47 116 ARG A O 1
ATOM 745 N N . SER A 1 117 ? 20.876 10.837 -5.627 1.00 31.07 117 SER A N 1
ATOM 746 C CA . SER A 1 117 ? 19.674 10.235 -5.041 1.00 30.89 117 SER A CA 1
ATOM 747 C C . SER A 1 117 ? 18.668 9.781 -6.104 1.00 30.83 117 SER A C 1
ATOM 748 O O . SER A 1 117 ? 17.689 9.112 -5.777 1.00 32.02 117 SER A O 1
ATOM 751 N N . GLY A 1 118 ? 18.898 10.161 -7.360 1.00 31.14 118 GLY A N 1
ATOM 752 C CA . GLY A 1 118 ? 17.932 9.939 -8.436 1.00 30.48 118 GLY A CA 1
ATOM 753 C C . GLY A 1 118 ? 16.788 10.929 -8.415 1.00 29.21 118 GLY A C 1
ATOM 754 O O . GLY A 1 118 ? 15.824 10.791 -9.177 1.00 29.44 118 GLY A O 1
ATOM 755 N N . THR A 1 119 ? 16.892 11.915 -7.523 1.00 27.65 119 THR A N 1
ATOM 756 C CA . THR A 1 119 ? 15.933 13.012 -7.398 1.00 26.32 119 THR A CA 1
ATOM 757 C C . THR A 1 119 ? 16.689 14.329 -7.183 1.00 25.24 119 THR A C 1
ATOM 758 O O . THR A 1 119 ? 17.841 14.354 -6.670 1.00 22.26 119 THR A O 1
ATOM 762 N N . VAL A 1 120 ? 16.022 15.406 -7.571 1.00 23.71 120 VAL A N 1
ATOM 763 C CA . VAL A 1 120 ? 16.509 16.778 -7.392 1.00 22.53 120 VAL A CA 1
ATOM 764 C C . VAL A 1 120 ? 15.741 17.382 -6.228 1.00 23.21 120 VAL A C 1
ATOM 765 O O . VAL A 1 120 ? 14.522 17.599 -6.311 1.00 21.97 120 VAL A O 1
ATOM 769 N N . ASP A 1 121 ? 16.458 17.696 -5.151 1.00 22.31 121 ASP A N 1
ATOM 770 C CA . ASP A 1 121 ? 15.842 18.346 -4.005 1.00 21.98 121 ASP A CA 1
ATOM 771 C C . ASP A 1 121 ? 15.741 19.883 -4.190 1.00 20.98 121 ASP A C 1
ATOM 772 O O . ASP A 1 121 ? 16.215 20.445 -5.199 1.00 19.57 121 ASP A O 1
ATOM 777 N N . PRO A 1 122 ? 15.116 20.582 -3.240 1.00 20.01 122 PRO A N 1
ATOM 778 C CA . PRO A 1 122 ? 14.906 22.013 -3.453 1.00 20.50 122 PRO A CA 1
ATOM 779 C C . PRO A 1 122 ? 16.196 22.827 -3.532 1.00 20.83 122 PRO A C 1
ATOM 780 O O . PRO A 1 122 ? 16.253 23.817 -4.263 1.00 20.96 122 PRO A O 1
ATOM 784 N N . GLN A 1 123 ? 17.244 22.389 -2.823 1.00 22.70 123 GLN A N 1
ATOM 785 C CA . GLN A 1 123 ? 18.518 23.093 -2.839 1.00 22.81 123 GLN A CA 1
ATOM 786 C C . GLN A 1 123 ? 19.204 22.844 -4.195 1.00 21.04 123 GLN A C 1
ATOM 787 O O . GLN A 1 123 ? 19.723 23.776 -4.826 1.00 19.91 123 GLN A O 1
ATOM 793 N N . GLU A 1 124 ? 19.127 21.595 -4.662 1.00 20.19 124 GLU A N 1
ATOM 794 C CA . GLU A 1 124 ? 19.641 21.217 -5.980 1.00 20.36 124 GLU A CA 1
ATOM 795 C C . GLU A 1 124 ? 18.904 21.933 -7.100 1.00 19.05 124 GLU A C 1
ATOM 796 O O . GLU A 1 124 ? 19.507 22.412 -8.063 1.00 20.52 124 GLU A O 1
ATOM 802 N N . LEU A 1 125 ? 17.591 22.056 -6.958 1.00 18.73 125 LEU A N 1
ATOM 803 C CA . LEU A 1 125 ? 16.779 22.800 -7.930 1.00 19.34 125 LEU A CA 1
ATOM 804 C C . LEU A 1 125 ? 17.158 24.298 -7.986 1.00 19.99 125 LEU A C 1
ATOM 805 O O . LEU A 1 125 ? 17.287 24.899 -9.070 1.00 19.92 125 LEU A O 1
ATOM 810 N N . GLN A 1 126 ? 17.358 24.904 -6.821 1.00 20.04 126 GLN A N 1
ATOM 811 C CA . GLN A 1 126 ? 17.773 26.313 -6.807 1.00 21.82 126 GLN A CA 1
ATOM 812 C C . GLN A 1 126 ? 19.046 26.538 -7.620 1.00 20.73 126 GLN A C 1
ATOM 813 O O . GLN A 1 126 ? 19.139 27.511 -8.371 1.00 20.81 126 GLN A O 1
ATOM 819 N N . LYS A 1 127 ? 20.017 25.652 -7.464 1.00 20.42 127 LYS A N 1
ATOM 820 C CA . LYS A 1 127 ? 21.266 25.749 -8.250 1.00 23.56 127 LYS A C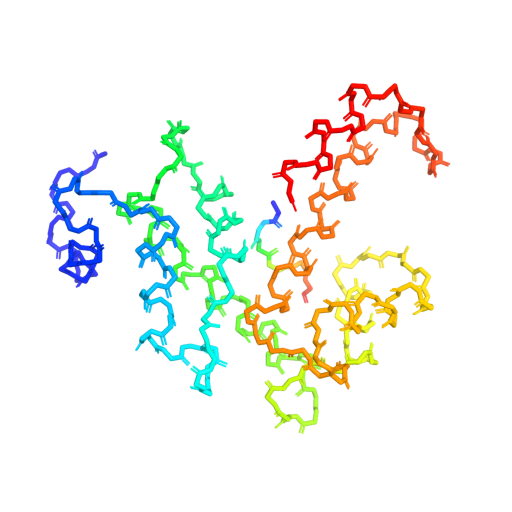A 1
ATOM 821 C C . LYS A 1 127 ? 21.050 25.540 -9.737 1.00 22.69 127 LYS A C 1
ATOM 822 O O . LYS A 1 127 ? 21.637 26.233 -10.575 1.00 21.46 127 LYS A O 1
ATOM 828 N N . ALA A 1 128 ? 20.228 24.556 -10.074 1.00 20.75 128 ALA A N 1
ATOM 829 C CA . ALA A 1 128 ? 19.925 24.271 -11.475 1.00 20.91 128 ALA A CA 1
ATOM 830 C C . ALA A 1 128 ? 19.312 25.484 -12.163 1.00 20.76 128 ALA A C 1
ATOM 831 O O . ALA A 1 128 ? 19.755 25.900 -13.236 1.00 20.77 128 ALA A O 1
ATOM 833 N N . LEU A 1 129 ? 18.304 26.072 -11.517 1.00 19.43 129 LEU A N 1
ATOM 834 C CA . LEU A 1 129 ? 17.574 27.199 -12.075 1.00 20.61 129 LEU A CA 1
ATOM 835 C C . LEU A 1 129 ? 18.425 28.463 -12.180 1.00 20.51 129 LEU A C 1
ATOM 836 O O . LEU A 1 129 ? 18.339 29.194 -13.169 1.00 22.79 129 LEU A O 1
ATOM 841 N N . THR A 1 130 ? 19.293 28.669 -11.187 1.00 21.99 130 THR A N 1
ATOM 842 C CA . THR A 1 130 ? 20.236 29.805 -11.189 1.00 21.48 130 THR A CA 1
ATOM 843 C C . THR A 1 130 ? 21.197 29.621 -12.369 1.00 22.14 130 THR A C 1
ATOM 844 O O . THR A 1 130 ? 21.448 30.552 -13.129 1.00 22.73 130 THR A O 1
ATOM 848 N N . THR A 1 131 ? 21.680 28.406 -12.527 1.00 23.14 131 THR A N 1
ATOM 849 C CA . THR A 1 131 ? 22.688 28.088 -13.556 1.00 27.04 131 THR A CA 1
ATOM 850 C C . THR A 1 131 ? 22.085 28.272 -14.945 1.00 27.01 131 THR A C 1
ATOM 851 O O . THR A 1 131 ? 22.786 28.680 -15.874 1.00 28.93 131 THR A O 1
ATOM 855 N N . MET A 1 132 ? 20.782 28.007 -15.079 1.00 26.85 132 MET A N 1
ATOM 856 C CA . MET A 1 132 ? 20.053 28.244 -16.327 1.00 26.09 132 MET A CA 1
ATOM 857 C C . MET A 1 132 ? 19.746 29.713 -16.589 1.00 25.25 132 MET A C 1
ATOM 858 O O . MET A 1 132 ? 19.177 30.064 -17.633 1.00 26.56 132 MET A O 1
ATOM 863 N N . GLY A 1 133 ? 20.145 30.580 -15.660 1.00 24.63 133 GLY A N 1
ATOM 864 C CA . GLY A 1 133 ? 19.906 32.017 -15.783 1.00 24.42 133 GLY A CA 1
ATOM 865 C C . GLY A 1 133 ? 18.604 32.547 -15.194 1.00 23.36 133 GLY A C 1
ATOM 866 O O . GLY A 1 133 ? 18.301 33.721 -15.342 1.00 24.24 133 GLY A O 1
ATOM 867 N N . PHE A 1 134 ? 17.813 31.706 -14.522 1.00 21.04 134 PHE A N 1
ATOM 868 C CA . PHE A 1 134 ? 16.623 32.211 -13.841 1.00 20.81 134 PHE A CA 1
ATOM 869 C C . PHE A 1 134 ? 17.020 33.008 -12.609 1.00 19.47 134 PHE A C 1
ATOM 870 O O . PHE A 1 134 ? 18.009 32.685 -11.985 1.00 19.07 134 PHE A O 1
ATOM 878 N N . ARG A 1 135 ? 16.217 34.009 -12.270 1.00 20.52 135 ARG A N 1
ATOM 879 C CA . ARG A 1 135 ? 16.463 34.846 -11.103 1.00 21.99 135 ARG A CA 1
ATOM 880 C C . ARG A 1 135 ? 15.214 34.902 -10.237 1.00 20.34 135 ARG A C 1
ATOM 881 O O . ARG A 1 135 ? 14.346 35.772 -10.376 1.00 21.50 135 ARG A O 1
ATOM 889 N N . LEU A 1 136 ? 15.108 33.883 -9.389 1.00 19.74 136 LEU A N 1
ATOM 890 C CA . LEU A 1 136 ? 13.895 33.625 -8.628 1.00 19.21 136 LEU A CA 1
ATOM 891 C C . LEU A 1 136 ? 14.065 33.737 -7.125 1.00 18.52 136 LEU A C 1
ATOM 892 O O . LEU A 1 136 ? 15.067 33.308 -6.582 1.00 18.13 136 LEU A O 1
ATOM 897 N N . SER A 1 137 ? 13.024 34.233 -6.463 1.00 17.61 137 SER A N 1
ATOM 898 C CA . SER A 1 137 ? 12.939 34.175 -5.014 1.00 17.69 137 SER A CA 1
ATOM 899 C C . SER A 1 137 ? 13.250 32.763 -4.502 1.00 17.53 137 SER A C 1
ATOM 900 O O . SER A 1 137 ? 12.634 31.793 -4.922 1.00 17.75 137 SER A O 1
ATOM 903 N N . PRO A 1 138 ? 14.178 32.644 -3.557 1.00 17.35 138 PRO A N 1
ATOM 904 C CA . PRO A 1 138 ? 14.489 31.298 -3.057 1.00 18.24 138 PRO A CA 1
ATOM 905 C C . PRO A 1 138 ? 13.281 30.605 -2.402 1.00 19.24 138 PRO A C 1
ATOM 906 O O . PRO A 1 138 ? 13.102 29.375 -2.569 1.00 19.57 138 PRO A O 1
ATOM 910 N N . GLN A 1 139 ? 12.446 31.369 -1.693 1.00 19.90 139 GLN A N 1
ATOM 911 C CA A GLN A 1 139 ? 11.203 30.850 -1.117 0.50 22.88 139 GLN A CA 1
ATOM 912 C CA B GLN A 1 139 ? 11.255 30.786 -1.109 0.50 21.21 139 GLN A CA 1
ATOM 913 C C . GLN A 1 139 ? 10.334 30.269 -2.221 1.00 22.00 139 GLN A C 1
ATOM 914 O O . GLN A 1 139 ? 9.730 29.208 -2.054 1.00 21.25 139 GLN A O 1
ATOM 925 N N . ALA A 1 140 ? 10.259 30.984 -3.349 1.00 20.92 140 ALA A N 1
ATOM 926 C CA . ALA A 1 140 ? 9.368 30.549 -4.444 1.00 21.01 140 ALA A CA 1
ATOM 927 C C . ALA A 1 140 ? 9.883 29.238 -5.026 1.00 19.15 140 ALA A C 1
ATOM 928 O O . ALA A 1 140 ? 9.078 28.335 -5.339 1.00 19.69 140 ALA A O 1
ATOM 930 N N . VAL A 1 141 ? 11.205 29.132 -5.167 1.00 18.03 141 VAL A N 1
ATOM 931 C CA . VAL A 1 141 ? 11.853 27.898 -5.655 1.00 18.17 141 VAL A CA 1
ATOM 932 C C . VAL A 1 141 ? 11.472 26.740 -4.738 1.00 18.39 141 VAL A C 1
ATOM 933 O O . VAL A 1 141 ? 11.092 25.641 -5.204 1.00 17.33 141 VAL A O 1
ATOM 937 N N . ASN A 1 142 ? 11.563 26.973 -3.430 1.00 18.98 142 ASN A N 1
ATOM 938 C CA . ASN A 1 142 ? 11.220 25.921 -2.479 1.00 21.26 142 ASN A CA 1
ATOM 939 C C . ASN A 1 142 ? 9.758 25.480 -2.644 1.00 21.05 142 ASN A C 1
ATOM 940 O O . ASN A 1 142 ? 9.464 24.286 -2.662 1.00 21.96 142 ASN A O 1
ATOM 945 N N . SER A 1 143 ? 8.859 26.444 -2.807 1.00 21.40 143 SER A N 1
ATOM 946 C CA . SER A 1 143 ? 7.447 26.175 -3.026 1.00 22.88 143 SER A CA 1
ATOM 947 C C . SER A 1 143 ? 7.204 25.405 -4.316 1.00 23.52 143 SER A C 1
ATOM 948 O O . SER A 1 143 ? 6.445 24.426 -4.329 1.00 24.91 143 SER A O 1
ATOM 951 N N . ILE A 1 144 ? 7.866 25.835 -5.380 1.00 20.85 144 ILE A N 1
ATOM 952 C CA . ILE A 1 144 ? 7.795 25.154 -6.681 1.00 22.06 144 ILE A CA 1
ATOM 953 C C . ILE A 1 144 ? 8.265 23.712 -6.559 1.00 21.71 144 ILE A C 1
ATOM 954 O O . ILE A 1 144 ? 7.600 22.795 -7.053 1.00 22.30 144 ILE A O 1
ATOM 959 N N . ALA A 1 145 ? 9.388 23.488 -5.884 1.00 20.26 145 ALA A N 1
ATOM 960 C CA . ALA A 1 145 ? 9.904 22.123 -5.692 1.00 21.38 145 ALA A CA 1
ATOM 961 C C . ALA A 1 145 ? 8.859 21.223 -5.025 1.00 21.99 145 ALA A C 1
ATOM 962 O O . ALA A 1 145 ? 8.648 20.082 -5.440 1.00 22.21 145 ALA A O 1
ATOM 964 N N . LYS A 1 146 ? 8.173 21.748 -4.014 1.00 22.87 146 LYS A N 1
ATOM 965 C CA . LYS A 1 146 ? 7.141 20.968 -3.316 1.00 25.79 146 LYS A CA 1
ATOM 966 C C . LYS A 1 146 ? 5.905 20.726 -4.187 1.00 25.37 146 LYS A C 1
ATOM 967 O O . LYS A 1 146 ? 5.264 19.698 -4.070 1.00 27.50 146 LYS A O 1
ATOM 973 N N . ARG A 1 147 ? 5.610 21.659 -5.079 1.00 24.64 147 ARG A N 1
ATOM 974 C CA . ARG A 1 147 ? 4.501 21.547 -6.015 1.00 26.28 147 ARG A CA 1
ATOM 975 C C . ARG A 1 147 ? 4.780 20.462 -7.085 1.00 26.03 147 ARG A C 1
ATOM 976 O O . ARG A 1 147 ? 3.859 19.937 -7.696 1.00 27.61 147 ARG A O 1
ATOM 984 N N . TYR A 1 148 ? 6.049 20.130 -7.313 1.00 23.29 148 TYR A N 1
ATOM 985 C CA . TYR A 1 148 ? 6.413 19.094 -8.313 1.00 23.54 148 TYR A CA 1
ATOM 986 C C . TYR A 1 148 ? 6.977 17.826 -7.709 1.00 24.07 148 TYR A C 1
ATOM 987 O O . TYR A 1 148 ? 7.694 17.055 -8.360 1.00 25.42 148 TYR A O 1
ATOM 996 N N . SER A 1 149 ? 6.643 17.572 -6.456 1.00 24.89 149 SER A N 1
ATOM 997 C CA . SER A 1 149 ? 7.124 16.377 -5.795 1.00 26.60 149 SER A CA 1
ATOM 998 C C . SER A 1 149 ? 6.223 16.015 -4.629 1.00 28.38 149 SER A C 1
ATOM 999 O O . SER A 1 149 ? 5.320 16.774 -4.258 1.00 25.17 149 SER A O 1
ATOM 1002 N N . THR A 1 150 ? 6.434 14.848 -4.047 1.00 32.26 150 THR A N 1
ATOM 1003 C CA . THR A 1 150 ? 5.642 14.523 -2.849 1.00 36.39 150 THR A CA 1
ATOM 1004 C C . THR A 1 150 ? 6.280 15.139 -1.606 1.00 39.82 150 THR A C 1
ATOM 1005 O O . THR A 1 150 ? 5.574 15.665 -0.744 1.00 44.85 150 THR A O 1
ATOM 1009 N N . ASN A 1 151 ? 7.611 15.116 -1.565 1.00 40.92 151 ASN A N 1
ATOM 1010 C CA . ASN A 1 151 ? 8.399 15.444 -0.364 1.00 41.88 151 ASN A CA 1
ATOM 1011 C C . ASN A 1 151 ? 9.600 16.347 -0.671 1.00 39.57 151 ASN A C 1
ATOM 1012 O O . ASN A 1 151 ? 10.636 16.244 -0.013 1.00 41.27 151 ASN A O 1
ATOM 1017 N N . GLY A 1 152 ? 9.480 17.194 -1.689 1.00 35.36 152 GLY A N 1
ATOM 1018 C CA . GLY A 1 152 ? 10.600 18.012 -2.140 1.00 33.77 152 GLY A CA 1
ATOM 1019 C C . GLY A 1 152 ? 11.556 17.319 -3.115 1.00 33.91 152 GLY A C 1
ATOM 1020 O O . GLY A 1 152 ? 12.306 18.015 -3.811 1.00 35.18 152 GLY A O 1
ATOM 1021 N N . LYS A 1 153 ? 11.528 15.978 -3.185 1.00 30.86 153 LYS A N 1
ATOM 1022 C CA . LYS A 1 153 ? 12.428 15.200 -4.055 1.00 27.96 153 LYS A CA 1
ATOM 1023 C C . LYS A 1 153 ? 11.839 14.970 -5.463 1.00 24.75 153 LYS A C 1
ATOM 1024 O O . LYS A 1 153 ? 10.990 14.118 -5.666 1.00 22.64 153 LYS A O 1
ATOM 1030 N N . ILE A 1 154 ? 12.331 15.742 -6.426 1.00 21.77 154 ILE A N 1
ATOM 1031 C CA . ILE A 1 154 ? 11.730 15.826 -7.768 1.00 20.46 154 ILE A CA 1
ATOM 1032 C C . ILE A 1 154 ? 12.279 14.727 -8.667 1.00 19.82 154 ILE A C 1
ATOM 1033 O O . ILE A 1 154 ? 13.501 14.597 -8.845 1.00 19.89 154 ILE A O 1
ATOM 1038 N N . THR A 1 155 ? 11.376 13.941 -9.249 1.00 19.09 155 THR A N 1
ATOM 1039 C CA . THR A 1 155 ? 11.754 12.933 -10.248 1.00 18.98 155 THR A CA 1
ATOM 1040 C C . THR A 1 155 ? 11.984 13.548 -11.647 1.00 18.16 155 THR A C 1
ATOM 1041 O O . THR A 1 155 ? 11.567 14.670 -11.934 1.00 16.3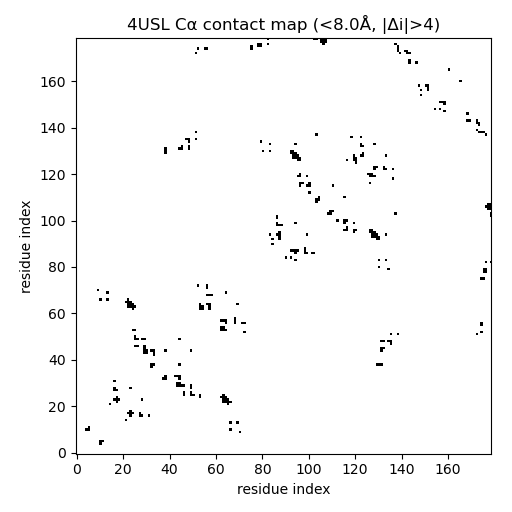9 155 THR A O 1
ATOM 1045 N N . PHE A 1 156 ? 12.636 12.789 -12.523 1.00 17.45 156 PHE A N 1
ATOM 1046 C CA . PHE A 1 156 ? 13.075 13.306 -13.827 1.00 16.98 156 PHE A CA 1
ATOM 1047 C C . PHE A 1 156 ? 11.962 13.931 -14.676 1.00 15.73 156 PHE A C 1
ATOM 1048 O O . PHE A 1 156 ? 12.134 15.028 -15.229 1.00 16.29 156 PHE A O 1
ATOM 1056 N N . ASP A 1 157 ? 10.850 13.206 -14.827 1.00 16.61 157 ASP A N 1
ATOM 1057 C CA . ASP A 1 157 ? 9.701 13.686 -15.562 1.00 16.62 157 ASP A CA 1
ATOM 1058 C C . ASP A 1 157 ? 9.176 15.033 -15.065 1.00 15.49 157 ASP A C 1
ATOM 1059 O O . ASP A 1 157 ? 8.901 15.934 -15.865 1.00 15.73 157 ASP A O 1
ATOM 1064 N N . ASP A 1 158 ? 9.113 15.182 -13.749 1.00 16.03 158 ASP A N 1
ATOM 1065 C CA . ASP A 1 158 ? 8.644 16.429 -13.117 1.00 16.71 158 ASP A CA 1
ATOM 1066 C C . ASP A 1 158 ? 9.679 17.581 -13.196 1.00 16.46 158 ASP A C 1
ATOM 1067 O O . ASP A 1 158 ? 9.321 18.762 -13.267 1.00 18.23 158 ASP A O 1
ATOM 1072 N N . TYR A 1 159 ? 10.954 17.224 -13.187 1.00 16.76 159 TYR A N 1
ATOM 1073 C CA . TYR A 1 159 ? 12.027 18.203 -13.358 1.00 17.00 159 TYR A CA 1
ATOM 1074 C C . TYR A 1 159 ? 11.886 18.867 -14.719 1.00 16.78 159 TYR A C 1
ATOM 1075 O O . TYR A 1 159 ? 11.942 20.103 -14.859 1.00 17.15 159 TYR A O 1
ATOM 1084 N N . ILE A 1 160 ? 11.657 18.061 -15.758 1.00 17.19 160 ILE A N 1
ATOM 1085 C CA . ILE A 1 160 ? 11.470 18.631 -17.093 1.00 17.30 160 ILE A CA 1
ATOM 1086 C C . ILE A 1 160 ? 10.247 19.565 -17.144 1.00 17.33 160 ILE A C 1
ATOM 1087 O O . ILE A 1 160 ? 10.332 20.682 -17.625 1.00 17.39 160 ILE A O 1
ATOM 1092 N N . ALA A 1 161 ? 9.123 19.103 -16.601 1.00 18.32 161 ALA A N 1
ATOM 1093 C CA . ALA A 1 161 ? 7.858 19.880 -16.593 1.00 18.26 161 ALA A CA 1
ATOM 1094 C C . ALA A 1 161 ? 8.035 21.250 -15.926 1.00 19.16 161 ALA A C 1
ATOM 1095 O O . ALA A 1 161 ? 7.612 22.296 -16.444 1.00 18.30 161 ALA A O 1
ATOM 1097 N N . CYS A 1 162 ? 8.689 21.213 -14.777 1.00 19.65 162 CYS A N 1
ATOM 1098 C CA . CYS A 1 162 ? 8.908 22.396 -13.950 1.00 19.66 162 CYS A CA 1
ATOM 1099 C C . CYS A 1 162 ? 9.776 23.416 -14.684 1.00 20.31 162 CYS A C 1
ATOM 1100 O O . CYS A 1 162 ? 9.396 24.573 -14.871 1.00 19.56 162 CYS A O 1
ATOM 1103 N N . CYS A 1 163 ? 10.911 22.943 -15.170 1.00 17.78 163 CYS A N 1
ATOM 1104 C CA . CYS A 1 163 ? 11.875 23.801 -15.856 1.00 19.02 163 CYS A CA 1
ATOM 1105 C C . CYS A 1 163 ? 11.315 24.363 -17.181 1.00 18.60 163 CYS A C 1
ATOM 1106 O O . CYS A 1 163 ? 11.463 25.537 -17.477 1.00 19.11 163 CYS A O 1
ATOM 1109 N N . VAL A 1 164 ? 10.638 23.533 -17.955 1.00 18.57 164 VAL A N 1
ATOM 1110 C CA . VAL A 1 164 ? 10.028 23.970 -19.210 1.00 18.67 164 VAL A CA 1
ATOM 1111 C C . VAL A 1 164 ? 8.915 24.996 -19.008 1.00 19.47 164 VAL A C 1
ATOM 1112 O O . VAL A 1 164 ? 8.856 26.001 -19.738 1.00 21.39 164 VAL A O 1
ATOM 1116 N N . LYS A 1 165 ? 8.047 24.743 -18.034 1.00 18.36 165 LYS A N 1
ATOM 1117 C CA . LYS A 1 165 ? 6.969 25.677 -17.681 1.00 20.79 165 LYS A CA 1
ATOM 1118 C C . LYS A 1 165 ? 7.565 27.002 -17.228 1.00 20.66 165 LYS A C 1
ATOM 1119 O O . LYS A 1 165 ? 7.149 28.064 -17.708 1.00 20.52 165 LYS A O 1
ATOM 1125 N N . LEU A 1 166 ? 8.555 26.954 -16.336 1.00 21.22 166 LEU A N 1
ATOM 1126 C CA . LEU A 1 166 ? 9.205 28.210 -15.896 1.00 20.89 166 LEU A CA 1
ATOM 1127 C C . LEU A 1 166 ? 9.755 29.016 -17.072 1.00 20.74 166 LEU A C 1
ATOM 1128 O O . LEU A 1 166 ? 9.606 30.252 -17.124 1.00 20.19 166 LEU A O 1
ATOM 1133 N N . ARG A 1 167 ? 10.430 28.339 -18.001 1.00 18.98 167 ARG A N 1
ATOM 1134 C CA . ARG A 1 167 ? 10.998 29.024 -19.151 1.00 21.64 167 ARG A CA 1
ATOM 1135 C C . ARG A 1 167 ? 9.880 29.632 -20.009 1.00 21.73 167 ARG A C 1
ATOM 1136 O O . ARG A 1 167 ? 9.933 30.802 -20.381 1.00 21.91 167 ARG A O 1
ATOM 1144 N N . ALA A 1 168 ? 8.845 28.840 -20.278 1.00 23.00 168 ALA A N 1
ATOM 1145 C CA . ALA A 1 168 ? 7.742 29.306 -21.098 1.00 23.88 168 ALA A CA 1
ATOM 1146 C C . ALA A 1 168 ? 7.034 30.535 -20.496 1.00 23.33 168 ALA A C 1
ATOM 1147 O O . ALA A 1 168 ? 6.745 31.501 -21.211 1.00 25.14 168 ALA A O 1
ATOM 1149 N N . LEU A 1 169 ? 6.804 30.526 -19.186 1.00 22.86 169 LEU A N 1
ATOM 1150 C CA . LEU A 1 169 ? 6.117 31.634 -18.520 1.00 22.66 169 LEU A CA 1
ATOM 1151 C C . LEU A 1 169 ? 7.021 32.879 -18.461 1.00 21.02 169 LEU A C 1
ATOM 1152 O O . LEU A 1 169 ? 6.539 34.024 -18.585 1.00 21.01 169 LEU A O 1
ATOM 1157 N N . THR A 1 170 ? 8.305 32.647 -18.232 1.00 19.04 170 THR A N 1
ATOM 1158 C CA . THR A 1 170 ? 9.303 33.735 -18.149 1.00 19.93 170 THR A CA 1
ATOM 1159 C C . THR A 1 170 ? 9.431 34.394 -19.526 1.00 21.34 170 THR A C 1
ATOM 1160 O O . THR A 1 170 ? 9.456 35.634 -19.646 1.00 20.67 170 THR A O 1
ATOM 1164 N N . ASP A 1 171 ? 9.474 33.559 -20.561 1.00 22.90 171 ASP A N 1
ATOM 1165 C CA . ASP A 1 171 ? 9.515 34.028 -21.950 1.00 24.81 171 ASP A CA 1
ATOM 1166 C C . ASP A 1 171 ? 8.302 34.877 -22.268 1.00 24.54 171 ASP A C 1
ATOM 1167 O O . ASP A 1 171 ? 8.451 35.972 -22.800 1.00 24.68 171 ASP A O 1
ATOM 1172 N N . SER A 1 172 ? 7.106 34.377 -21.923 1.00 23.70 172 SER A N 1
ATOM 1173 C CA . SER A 1 172 ? 5.863 35.104 -22.161 1.00 24.49 172 SER A CA 1
ATOM 1174 C C . SER A 1 172 ? 5.884 36.458 -21.464 1.00 24.38 172 SER A C 1
ATOM 1175 O O . SER A 1 172 ? 5.473 37.458 -22.030 1.00 23.14 172 SER A O 1
ATOM 1178 N N . PHE A 1 173 ? 6.347 36.479 -20.213 1.00 23.40 173 PHE A N 1
ATOM 1179 C CA . PHE A 1 173 ? 6.414 37.718 -19.440 1.00 22.46 173 PHE A CA 1
ATOM 1180 C C . PHE A 1 173 ? 7.363 38.717 -20.105 1.00 25.12 173 PHE A C 1
ATOM 1181 O O . PHE A 1 173 ? 7.006 39.893 -20.319 1.00 23.48 173 PHE A O 1
ATOM 1189 N N . ARG A 1 174 ? 8.555 38.227 -20.442 1.00 24.31 174 ARG A N 1
ATOM 1190 C CA . ARG A 1 174 ? 9.596 39.039 -21.104 1.00 27.55 174 ARG A CA 1
ATOM 1191 C C . ARG A 1 174 ? 9.097 39.693 -22.393 1.00 28.50 174 ARG A C 1
ATOM 1192 O O . ARG A 1 174 ? 9.335 40.879 -22.617 1.00 27.66 174 ARG A O 1
ATOM 1200 N N . ARG A 1 175 ? 8.408 38.924 -23.236 1.00 30.04 175 ARG A N 1
ATOM 1201 C CA . ARG A 1 175 ? 7.843 39.460 -24.478 1.00 30.99 175 ARG A CA 1
ATOM 1202 C C . ARG A 1 175 ? 6.874 40.607 -24.252 1.00 29.48 175 ARG A C 1
ATOM 1203 O O . ARG A 1 175 ? 6.780 41.500 -25.083 1.00 30.05 175 ARG A O 1
ATOM 1211 N N . ARG A 1 176 ? 6.132 40.561 -23.153 1.00 28.03 176 ARG A N 1
ATOM 1212 C CA . ARG A 1 176 ? 5.154 41.607 -22.819 1.00 28.99 176 ARG A CA 1
ATOM 1213 C C . ARG A 1 176 ? 5.767 42.785 -22.078 1.00 29.87 176 ARG A C 1
ATOM 1214 O O . ARG A 1 176 ? 5.161 43.857 -22.006 1.00 32.92 176 ARG A O 1
ATOM 1222 N N . ASP A 1 177 ? 6.956 42.570 -21.529 1.00 29.88 177 ASP A N 1
ATOM 1223 C CA . ASP A 1 177 ? 7.656 43.559 -20.737 1.00 28.83 177 ASP A CA 1
ATOM 1224 C C . ASP A 1 177 ? 8.563 44.370 -21.651 1.00 31.70 177 ASP A C 1
ATOM 1225 O O . ASP A 1 177 ? 9.783 44.213 -21.618 1.00 31.04 177 ASP A O 1
ATOM 1230 N N . THR A 1 178 ? 7.952 45.236 -22.458 1.00 36.31 178 THR A N 1
ATOM 1231 C CA . THR A 1 178 ? 8.665 45.973 -23.519 1.00 41.08 178 THR A CA 1
ATOM 1232 C C . THR A 1 178 ? 9.669 47.000 -22.992 1.00 40.75 178 THR A C 1
ATOM 1233 O O . THR A 1 178 ? 10.681 47.269 -23.645 1.00 44.03 178 THR A O 1
ATOM 1237 N N . ALA A 1 179 ? 9.388 47.553 -21.817 1.00 40.67 179 ALA A N 1
ATOM 1238 C CA . ALA A 1 179 ? 10.309 48.463 -21.128 1.00 39.35 179 ALA A CA 1
ATOM 1239 C C . ALA A 1 179 ? 11.386 47.724 -20.330 1.00 38.56 179 ALA A C 1
ATOM 1240 O O . ALA A 1 179 ? 12.295 48.346 -19.777 1.00 35.60 179 ALA A O 1
ATOM 1242 N N . GLN A 1 180 ? 11.274 46.400 -20.263 1.00 36.94 180 GLN A N 1
ATOM 1243 C CA . GLN A 1 180 ? 12.155 45.589 -19.450 1.00 37.06 180 GLN A CA 1
ATOM 1244 C C . GLN A 1 180 ? 12.196 46.101 -18.015 1.00 34.02 180 GLN A C 1
ATOM 1245 O O . GLN A 1 180 ? 13.260 46.168 -17.418 1.00 33.67 180 GLN A O 1
ATOM 1251 N N . GLN A 1 181 ? 11.030 46.438 -17.469 1.00 31.80 181 GLN A N 1
ATOM 1252 C CA . GLN A 1 181 ? 10.930 46.927 -16.092 1.00 30.81 181 GLN A CA 1
ATOM 1253 C C . GLN A 1 181 ? 10.524 45.868 -15.054 1.00 29.39 181 GLN A C 1
ATOM 1254 O O . GLN A 1 181 ? 10.316 46.196 -13.893 1.00 30.49 181 GLN A O 1
ATOM 1260 N N . GLY A 1 182 ? 10.410 44.608 -15.468 1.00 27.82 182 GLY A N 1
ATOM 1261 C CA . GLY A 1 182 ? 10.009 43.538 -14.531 1.00 27.15 182 GLY A CA 1
ATOM 1262 C C . GLY A 1 182 ? 8.581 43.597 -14.013 1.00 25.07 182 GLY A C 1
ATOM 1263 O O . GLY A 1 182 ? 8.277 43.015 -12.957 1.00 23.40 182 GLY A O 1
ATOM 1264 N N . VAL A 1 183 ? 7.712 44.297 -14.746 1.00 25.86 183 VAL A N 1
ATOM 1265 C CA . VAL A 1 183 ? 6.300 44.431 -14.420 1.00 26.87 183 VAL A CA 1
ATOM 1266 C C . VAL A 1 183 ? 5.503 44.424 -15.735 1.00 26.35 183 VAL A C 1
ATOM 1267 O O . VAL A 1 183 ? 5.836 45.143 -16.686 1.00 26.90 183 VAL A O 1
ATOM 1271 N N . VAL A 1 184 ? 4.451 43.619 -15.790 1.00 25.70 184 VAL A N 1
ATOM 1272 C CA . VAL A 1 184 ? 3.573 43.536 -16.981 1.00 24.86 184 VAL A CA 1
ATOM 1273 C C . VAL A 1 184 ? 2.132 43.858 -16.601 1.00 25.25 184 VAL A C 1
ATOM 1274 O O . VAL A 1 184 ? 1.610 43.367 -15.592 1.00 23.93 184 VAL A O 1
ATOM 1278 N N . ASN A 1 185 ? 1.496 44.711 -17.404 1.00 26.42 185 ASN A N 1
ATOM 1279 C CA . ASN A 1 185 ? 0.056 44.881 -17.341 1.00 28.78 185 ASN A CA 1
ATOM 1280 C C . ASN A 1 185 ? -0.610 43.758 -18.110 1.00 27.11 185 ASN A C 1
ATOM 1281 O O . ASN A 1 185 ? -0.454 43.661 -19.327 1.00 29.01 185 ASN A O 1
ATOM 1286 N N . PHE A 1 186 ? -1.322 42.894 -17.397 1.00 25.46 186 PHE A N 1
ATOM 1287 C CA . PHE A 1 186 ? -2.040 41.785 -18.044 1.00 23.98 186 PHE A CA 1
ATOM 1288 C C . PHE A 1 186 ? -3.527 42.053 -18.024 1.00 21.97 186 PHE A C 1
ATOM 1289 O O . PHE A 1 186 ? -4.141 42.003 -16.966 1.00 21.10 186 PHE A O 1
ATOM 1297 N N . PRO A 1 187 ? -4.120 42.287 -19.200 1.00 22.60 187 PRO A N 1
ATOM 1298 C CA . PRO A 1 187 ? -5.572 42.157 -19.314 1.00 22.75 187 PRO A CA 1
ATOM 1299 C C . PRO A 1 187 ? -5.966 40.702 -19.023 1.00 21.33 187 PRO A C 1
ATOM 1300 O O . PRO A 1 187 ? -5.221 39.772 -19.338 1.00 22.47 187 PRO A O 1
ATOM 1304 N N . TYR A 1 188 ? -7.119 40.519 -18.430 1.00 19.46 188 TYR A N 1
ATOM 1305 C CA . TYR A 1 188 ? -7.583 39.175 -18.078 1.00 19.38 188 TYR A CA 1
ATOM 1306 C C . TYR A 1 188 ? -7.470 38.161 -19.232 1.00 18.81 188 TYR A C 1
ATOM 1307 O O . TYR A 1 188 ? -7.015 37.040 -19.021 1.00 17.73 188 TYR A O 1
ATOM 1316 N N . ASP A 1 189 ? -7.953 38.505 -20.434 1.00 20.48 189 ASP A N 1
ATOM 1317 C CA . ASP A 1 189 ? -7.966 37.526 -21.533 1.00 20.97 189 ASP A CA 1
ATOM 1318 C C . ASP A 1 189 ? -6.551 37.032 -21.836 1.00 20.10 189 ASP A C 1
ATOM 1319 O O . ASP A 1 189 ? -6.313 35.836 -22.053 1.00 22.00 189 ASP A O 1
ATOM 1324 N N . ASP A 1 190 ? -5.624 37.975 -21.882 1.00 20.82 190 ASP A N 1
ATOM 1325 C CA . ASP A 1 190 ? -4.229 37.671 -22.167 1.00 22.03 190 ASP A CA 1
ATOM 1326 C C . ASP A 1 190 ? -3.609 36.797 -21.062 1.00 21.05 190 ASP A C 1
ATOM 1327 O O . ASP A 1 190 ? -2.876 35.836 -21.354 1.00 23.50 190 ASP A O 1
ATOM 1332 N N . PHE A 1 191 ? -3.876 37.166 -19.812 1.00 21.01 191 PHE A N 1
ATOM 1333 C CA . PHE A 1 191 ? -3.439 36.377 -18.653 1.00 20.29 191 PHE A CA 1
ATOM 1334 C C . PHE A 1 191 ? -3.931 34.930 -18.746 1.00 20.68 191 PHE A C 1
ATOM 1335 O O . PHE A 1 191 ? -3.121 33.985 -18.676 1.00 19.60 191 PHE A O 1
ATOM 1343 N N . ILE A 1 192 ? -5.243 34.740 -18.911 1.00 20.95 192 ILE A N 1
ATOM 1344 C CA . ILE A 1 192 ? -5.798 33.359 -18.947 1.00 22.99 192 ILE A CA 1
ATOM 1345 C C . ILE A 1 192 ? -5.238 32.533 -20.102 1.00 25.87 192 ILE A C 1
ATOM 1346 O O . ILE A 1 192 ? -4.776 31.404 -19.896 1.00 24.64 192 ILE A O 1
ATOM 1351 N N . GLN A 1 193 ? -5.267 33.082 -21.309 1.00 26.47 193 GLN A N 1
ATOM 1352 C CA A GLN A 1 193 ? -4.833 32.316 -22.475 0.50 27.88 193 GLN A CA 1
ATOM 1353 C CA B GLN A 1 193 ? -4.824 32.335 -22.489 0.50 28.77 193 GLN A CA 1
ATOM 1354 C C . GLN A 1 193 ? -3.364 31.933 -22.322 1.00 28.07 193 GLN A C 1
ATOM 1355 O O . GLN A 1 193 ? -2.972 30.789 -22.613 1.00 27.48 193 GLN A O 1
ATOM 1366 N N . CYS A 1 194 ? -2.563 32.873 -21.830 1.00 27.02 194 CYS A N 1
ATOM 1367 C CA . CYS A 1 194 ? -1.134 32.654 -21.651 1.00 27.82 194 CYS A CA 1
ATOM 1368 C C . CYS A 1 194 ? -0.835 31.567 -20.624 1.00 27.24 194 CYS A C 1
ATOM 1369 O O . CYS A 1 194 ? -0.058 30.645 -20.906 1.00 31.83 194 CYS A O 1
ATOM 1372 N N . VAL A 1 195 ? -1.431 31.673 -19.449 1.00 26.51 195 VAL A N 1
ATOM 1373 C CA . VAL A 1 195 ? -1.144 30.731 -18.367 1.00 27.71 195 VAL A CA 1
ATOM 1374 C C . VAL A 1 195 ? -1.762 29.367 -18.669 1.00 30.23 195 VAL A C 1
ATOM 1375 O O . VAL A 1 195 ? -1.074 28.343 -18.551 1.00 31.70 195 VAL A O 1
ATOM 1379 N N . MET A 1 196 ? -3.020 29.339 -19.113 1.00 27.31 196 MET A N 1
ATOM 1380 C CA . MET A 1 196 ? -3.695 28.045 -19.351 1.00 27.57 196 MET A CA 1
ATOM 1381 C C . MET A 1 196 ? -3.070 27.227 -20.489 1.00 30.95 196 MET A C 1
ATOM 1382 O O . MET A 1 196 ? -3.365 26.035 -20.633 1.00 30.79 196 MET A O 1
ATOM 1387 N N . SER A 1 197 ? -2.210 27.845 -21.291 1.00 30.58 197 SER A N 1
ATOM 1388 C CA . SER A 1 197 ? -1.581 27.164 -22.421 1.00 36.26 197 SER A CA 1
ATOM 1389 C C . SER A 1 197 ? -0.320 26.333 -22.082 1.00 38.28 197 SER A C 1
ATOM 1390 O O . SER A 1 197 ? 0.086 25.496 -22.887 1.00 40.13 197 SER A O 1
ATOM 1393 N N . VAL A 1 198 ? 0.292 26.557 -20.920 1.00 39.33 198 VAL A N 1
ATOM 1394 C CA . VAL A 1 198 ? 1.356 25.665 -20.423 1.00 43.29 198 VAL A CA 1
ATOM 1395 C C . VAL A 1 198 ? 0.922 25.058 -19.094 1.00 42.22 198 VAL A C 1
ATOM 1396 O O . VAL A 1 198 ? 1.705 24.775 -18.196 1.00 47.88 198 VAL A O 1
ATOM 1401 N N . GLY B 2 12 ? 12.098 26.937 -26.087 1.00 58.30 12 GLY D N 1
ATOM 1402 C CA . GLY B 2 12 ? 12.915 26.717 -24.850 1.00 57.74 12 GLY D CA 1
ATOM 1403 C C . GLY B 2 12 ? 12.613 25.399 -24.158 1.00 55.75 12 GLY D C 1
ATOM 1404 O O . GLY B 2 12 ? 12.418 25.355 -22.932 1.00 56.64 12 GLY D O 1
ATOM 1405 N N . TYR B 2 13 ? 12.573 24.324 -24.944 1.00 49.95 13 TYR D N 1
ATOM 1406 C CA . TYR B 2 13 ? 12.303 22.982 -24.409 1.00 47.42 13 TYR D CA 1
ATOM 1407 C C . TYR B 2 13 ? 13.606 22.199 -24.153 1.00 46.15 13 TYR D C 1
ATOM 1408 O O . TYR B 2 13 ? 13.551 21.054 -23.722 1.00 41.08 13 TYR D O 1
ATOM 1417 N N . TYR B 2 14 ? 14.758 22.818 -24.426 1.00 47.24 14 TYR D N 1
ATOM 1418 C CA . TYR B 2 14 ? 16.070 22.242 -24.095 1.00 46.15 14 TYR D CA 1
ATOM 1419 C C . TYR B 2 14 ? 16.567 22.848 -22.779 1.00 48.02 14 TYR D C 1
ATOM 1420 O O . TYR B 2 14 ? 16.202 23.990 -22.465 1.00 48.18 14 TYR D O 1
ATOM 1429 N N . PRO B 2 15 ? 17.410 22.108 -22.013 1.00 49.62 15 PRO D N 1
ATOM 1430 C CA . PRO B 2 15 ? 17.935 22.742 -20.794 1.00 52.39 15 PRO D CA 1
ATOM 1431 C C . PRO B 2 15 ? 18.959 23.846 -21.070 1.00 58.11 15 PRO D C 1
ATOM 1432 O O . PRO B 2 15 ? 19.801 23.702 -21.966 1.00 62.12 15 PRO D O 1
ATOM 1436 N N . GLY B 2 16 ? 18.893 24.923 -20.287 1.00 63.83 16 GLY D N 1
ATOM 1437 C CA . GLY B 2 16 ? 19.738 26.112 -20.486 1.00 66.74 16 GLY D CA 1
ATOM 1438 C C . GLY B 2 16 ? 21.027 26.208 -19.676 1.00 68.10 16 GLY D C 1
ATOM 1439 O O . GLY B 2 16 ? 21.777 27.177 -19.837 1.00 72.02 16 GLY D O 1
ATOM 1440 N N . GLY B 2 17 ? 21.297 25.216 -18.823 1.00 68.68 17 GLY D N 1
ATOM 1441 C CA . GLY B 2 17 ? 22.451 25.243 -17.906 1.00 66.41 17 GLY D CA 1
ATOM 1442 C C . GLY B 2 17 ? 23.627 24.417 -18.402 1.00 67.52 17 GLY D C 1
ATOM 1443 O O . GLY B 2 17 ? 24.567 24.113 -17.654 1.00 63.56 17 GLY D O 1
#

Sequence (179 aa):
AFPGQTQDPLYGYFAAVAGQDGQIDADELQQRCLTQSGIAGGYKPFNLEETCRLMMVSSMLDRDMSGTMGFNEFKELWAVLNNGWRQHFISFDTDRSGTVDPQELQKALTTMGFRLSPQQAVNSIAKRYSTNGKITFDDYIACCVKLRALTDSFRRRDTAQQGVVNFPYDDFIQQCVMSVGYYPGG

CATH classification: 1.10.238.10

Foldseek 3Di:
DDVVCCPPPCNVVQDVLCPDVQWHALVSVQVVVQVVCLLPDNDTQDSLLSQLLLVVLDDPPPSTHHDVSVVVSVVVLVVLSVLQCVLPVVNPQFQALVSQVVSCVVVVDDDDSVVSNVLLVVQDVHRTHTSSSSSSSNSLVVQLVVLQVVQPPVPPSDHDDDPVRVCVSNVVD/DPDDDD

Secondary structure (DSSP, 8-state):
--GGGGGSTTHHHHHHHHGGGTSB-HHHHHHHHHHTTTT-SSSPPPHHHHHHHHHHH-SSS-SSB-HHHHHHHHHHHHHHHHHHHHH-TT--SSB-HHHHHHHHHHTT----HHHHHHHHHHTSSSS-B-HHHHHHHHHHHHHHHHHHHHH-TT-SS-----HHHHHHHHHT-/--S---

GO terms:
  GO:0042802 identical protein binding (F, IPI)
  GO:0005515 protein binding (F, IPI)
  GO:0005102 signaling receptor binding (F, TAS)
  GO:0005246 calcium channel regulator activity (F, TAS)
  GO:0005737 cytoplasm (C, TAS)
  GO:0042584 chromaffin granule membrane (C, IDA)
  GO:0005509 calcium ion binding (F, IDA)
  GO:0005789 endoplasmic reticulum membrane (C, IDA)
  GO:0005829 cytosol (C, IDA)
  GO:0016020 membrane (C, IDA)
  GO:0030018 Z disc (C, IDA)
  GO:0010880 regulation of release of sequestered calcium ion into cytosol by sarcoplasmic reticulum (P, IDA)
  GO:0016529 sarcoplasmic reticulum (C, TAS)
  GO:0030315 T-tubule (C, TAS)
  GO:0010649 regulation of cell communication by electrical coupling (P, TAS)
  GO:0044325 transmembrane transporter binding (F, TAS)
  GO:0010459 negative regulation of heart rate (P, IMP)
  GO:0010880 regulation of release of sequestered calcium ion into cytosol by sarcoplasmic reticulum (P, IMP)
  GO:1901077 regulation of relaxation of muscle (P, IMP)
  GO:1901844 regulation of cell communication by electrical coupling involved in cardiac conduction (P, IMP)

Radius of gyration: 17.57 Å; Cα contacts (8 Å, |Δi|>4): 191; chains: 2; bounding box: 33×48×47 Å